Protein AF-B4FAR3-F1 (afdb_monomer)

Organism: Zea mays (NCBI:txid4577)

pLDDT: mean 87.61, std 17.95, range [29.89, 98.75]

Foldseek 3Di:
DDDDDDDPDDDDDDPPPPPPPPDDDDQFPPPPDDDDDDPAAEVRQQQDQARNPALQQDPVSCVVRVVVVVHDPHRDHLVRVLVVLVVVLVVCLVPQDPDPPRDSLLSSLLSLVVNCSGHVPSSLVNCLVPVVPCLCSLAPPNLVVCLQCVLVSDDDDQADEAELVCPPPLLVVVVVLPQLAAAEEEEEQQQAQDPPGRSGPSSLSNRRSVVSCCCNPVNGDSSRYHRYYYGQDTPPPVLLPDPSRPGDSDHGDDDVSNVSSVVVNQVSCCVSHVNYEYEYERYDPVCQVVVCVVPVVPHNYHYCVPPVD

InterPro domains:
  IPR001891 Malic oxidoreductase [PIRSF000106] (25-308)
  IPR001891 Malic oxidoreductase [PR00072] (122-146)
  IPR001891 Malic oxidoreductase [PR00072] (182-211)
  IPR001891 Malic oxidoreductase [PR00072] (218-240)
  IPR001891 Malic oxidoreductase [PR00072] (277-295)
  IPR001891 Malic oxidoreductase [PR00072] (302-309)
  IPR012301 Malic enzyme, N-terminal domain [PF00390] (116-296)
  IPR012301 Malic enzyme, N-terminal domain [SM01274] (116-296)
  IPR037062 Malic enzyme, N-terminal domain superfamily [G3DSA:3.40.50.10380] (40-303)
  IPR046346 Aminoacid dehydrogenase-like, N-terminal domain superfamily [SSF53223] (19-305)

Sequence (309 aa):
MSSISRNLRRSLAPDRLRRLSQHPREYVTSECHRPVVLHKRGPDILHDPWFNRGTAFSMTERDRLGLRGLLPPNVVSSQQQIDRFMLDLKRLQRYARDGPSDTYPLAKWRILNRLHDRNETMYYKVLIDNIEEYAPIVYTPTVGLVCQNYSGLFRRPRGMYFSAEDRGEMMSMVYNWPADQVDMIVVTDGSRILGLGDLGVHGIGIAIGKLDLYVAAAGINPQRVLPVMIDVGTNNEKLLKDPLYLGLQEHRLEGDEYVSVIDEFMEAVFTRWPNVIVQFEDFQSKWAFRLLQRYRKTYRMFNDDVQAF

Mean predicted aligned error: 7.92 Å

Solvent-accessible surface area (backbone atoms only — not comparable to full-atom values): 17657 Å² total; per-residue (Å²): 134,87,81,80,92,85,79,95,79,85,80,94,78,72,86,88,77,76,78,69,74,94,59,87,83,78,62,44,61,80,77,82,79,68,88,78,89,72,89,65,44,37,69,59,32,60,69,31,19,86,70,21,56,71,54,44,48,46,72,67,53,22,64,78,34,54,34,71,87,77,53,74,90,67,70,41,53,68,66,57,53,49,54,51,48,52,52,49,48,61,53,40,68,78,66,44,49,88,54,95,84,42,48,60,54,58,43,50,32,51,56,51,50,55,38,39,64,43,20,36,66,59,35,45,51,56,39,47,80,38,37,86,76,38,47,42,32,53,23,69,69,35,27,57,59,47,21,79,45,26,58,83,66,66,84,74,90,80,58,51,78,47,46,64,86,43,72,93,43,43,65,62,55,60,67,72,53,88,54,91,54,50,47,42,32,30,33,27,40,10,49,20,39,81,94,75,35,49,51,19,59,28,30,40,44,53,22,46,24,53,50,52,46,39,29,48,75,68,37,34,39,73,73,24,51,44,22,29,30,40,34,45,23,32,77,33,68,68,54,55,69,35,90,68,49,82,50,62,76,39,63,51,58,57,78,66,67,38,48,51,53,54,50,48,47,52,52,24,50,42,67,73,33,73,78,32,36,40,34,42,43,41,46,40,66,75,53,47,56,54,52,47,70,68,37,53,87,82,43,61,48,52,40,54,88,74,67,76,113

Secondary structure (DSSP, 8-state):
-------S------TTS--S-SS----BTT-TTSPPPP---THHHHS-TTT--GGGS-HHHHHHHT-TTTS-SS---HHHHHHHHHHHHHHHHTT--SSTT--HHHHHHHHHHHHHHH-HHHHHHHHHHTHHHHHHHHSTTHHHHHHHTHHHH--S--SEEEEGGGTTTHHHHGGGSS-S---EEEEE-STTBTTTB--GGGGHHHHHHHHHHHHHHH-B-GGGEEEEEEE-----HHHHT-TT--S-SSPPP-HHHHHHHHHHHHHHHHHH-TT-EEEE-S--HHHHHHHHHHHTTTSSEEEHHHH--

Structure (mmCIF, N/CA/C/O backbone):
data_AF-B4FAR3-F1
#
_entry.id   AF-B4FAR3-F1
#
loop_
_atom_site.group_PDB
_atom_site.id
_atom_site.type_symbol
_atom_site.label_atom_id
_atom_site.label_alt_id
_atom_site.label_comp_id
_atom_site.label_asym_id
_atom_site.label_entity_id
_atom_site.label_seq_id
_atom_site.pdbx_PDB_ins_code
_atom_site.Cartn_x
_atom_site.Cartn_y
_atom_site.Cartn_z
_atom_site.occupancy
_atom_site.B_iso_or_equiv
_atom_site.auth_seq_id
_atom_site.auth_comp_id
_atom_site.auth_asym_id
_atom_site.auth_atom_id
_atom_site.pdbx_PDB_model_num
ATOM 1 N N . MET A 1 1 ? -37.001 -47.117 43.707 1.00 39.69 1 MET A N 1
ATOM 2 C CA . MET A 1 1 ? -36.296 -47.334 42.425 1.00 39.69 1 MET A CA 1
ATOM 3 C C . MET A 1 1 ? -36.253 -45.988 41.699 1.00 39.69 1 MET A C 1
ATOM 5 O O . MET A 1 1 ? -37.263 -45.579 41.155 1.00 39.69 1 MET A O 1
ATOM 9 N N . SER A 1 2 ? -35.306 -45.106 42.049 1.00 32.03 2 SER A N 1
ATOM 10 C CA . SER A 1 2 ? -34.081 -44.800 41.263 1.00 32.03 2 SER A CA 1
ATOM 11 C C . SER A 1 2 ? -34.399 -44.365 39.821 1.00 32.03 2 SER A C 1
ATOM 13 O O . SER A 1 2 ? -34.763 -45.189 38.996 1.00 32.03 2 SER A O 1
ATOM 15 N N . SER A 1 3 ? -34.476 -43.061 39.547 1.00 29.89 3 SER A N 1
ATOM 16 C CA . SER A 1 3 ? -33.382 -42.156 39.124 1.00 29.89 3 SER A CA 1
ATOM 17 C C . SER A 1 3 ? -33.458 -41.860 37.616 1.00 29.89 3 SER A C 1
ATOM 19 O O . SER A 1 3 ? -33.191 -42.728 36.798 1.00 29.89 3 SER A O 1
ATOM 21 N N . ILE A 1 4 ? -33.931 -40.666 37.254 1.00 31.22 4 ILE A N 1
ATOM 22 C CA . ILE A 1 4 ? -33.110 -39.536 36.773 1.00 31.22 4 ILE A CA 1
ATOM 23 C C . ILE A 1 4 ? -32.806 -39.585 35.267 1.00 31.22 4 ILE A C 1
ATOM 25 O O . ILE A 1 4 ? -32.000 -40.373 34.784 1.00 31.22 4 ILE A O 1
ATOM 29 N N . SER A 1 5 ? -33.420 -38.618 34.578 1.00 37.06 5 SER A N 1
ATOM 30 C CA . SER A 1 5 ? -32.934 -37.873 33.415 1.00 37.06 5 SER A CA 1
ATOM 31 C C . SER A 1 5 ? -31.482 -38.115 33.009 1.00 37.06 5 SER A C 1
ATOM 33 O O . SER A 1 5 ? -30.557 -37.705 33.716 1.00 37.06 5 SER A O 1
ATOM 35 N N . ARG A 1 6 ? -31.293 -38.624 31.790 1.00 31.98 6 ARG A N 1
ATOM 36 C CA . ARG A 1 6 ? -30.208 -38.248 30.868 1.00 31.98 6 ARG A CA 1
ATOM 37 C C . ARG A 1 6 ? -30.355 -39.048 29.574 1.00 31.98 6 ARG A C 1
ATOM 39 O O . ARG A 1 6 ? -30.527 -40.256 29.647 1.00 31.98 6 ARG A O 1
ATOM 46 N N . ASN A 1 7 ? -30.267 -38.351 28.435 1.00 32.75 7 ASN A N 1
ATOM 47 C CA . ASN A 1 7 ? -29.800 -38.822 27.109 1.00 32.75 7 ASN A CA 1
ATOM 48 C C . ASN A 1 7 ? -30.575 -38.276 25.891 1.00 32.75 7 ASN A C 1
ATOM 50 O O . ASN A 1 7 ? -30.565 -38.883 24.828 1.00 32.75 7 ASN A O 1
ATOM 54 N N . LEU A 1 8 ? -31.116 -37.056 25.972 1.00 36.31 8 LEU A N 1
ATOM 55 C CA . LEU A 1 8 ? -31.138 -36.159 24.808 1.00 36.31 8 LEU A CA 1
ATOM 56 C C . LEU A 1 8 ? -29.806 -35.398 24.767 1.00 36.31 8 LEU A C 1
ATOM 58 O O . LEU A 1 8 ? -29.688 -34.346 25.388 1.00 36.31 8 LEU A O 1
ATOM 62 N N . ARG A 1 9 ? -28.787 -35.989 24.125 1.00 34.84 9 ARG A N 1
ATOM 63 C CA . ARG A 1 9 ? -27.554 -35.361 23.583 1.00 34.84 9 ARG A CA 1
ATOM 64 C C . ARG A 1 9 ? -26.519 -36.453 23.293 1.00 34.84 9 ARG A C 1
ATOM 66 O O . ARG A 1 9 ? -25.975 -37.016 24.238 1.00 34.84 9 ARG A O 1
ATOM 73 N N . ARG A 1 10 ? -26.255 -36.701 22.003 1.00 31.70 10 ARG A N 1
ATOM 74 C CA . ARG A 1 10 ? -25.109 -37.389 21.347 1.00 31.70 10 ARG A CA 1
ATOM 75 C C . ARG A 1 10 ? -25.679 -38.019 20.066 1.00 31.70 10 ARG A C 1
ATOM 77 O O . ARG A 1 10 ? -26.658 -38.734 20.160 1.00 31.70 10 ARG A O 1
ATOM 84 N N . SER A 1 11 ? -25.201 -37.800 18.852 1.00 35.03 11 SER A N 1
ATOM 85 C CA . SER A 1 11 ? -24.004 -37.135 18.356 1.00 35.03 11 SER A CA 1
ATOM 86 C C . SER A 1 11 ? -24.292 -36.664 16.928 1.00 35.03 11 SER A C 1
ATOM 88 O O . SER A 1 11 ? -24.440 -37.480 16.024 1.00 35.03 11 SER A O 1
ATOM 90 N N . LEU A 1 12 ? -24.350 -35.353 16.717 1.00 37.19 12 LEU A N 1
ATOM 91 C CA . LEU A 1 12 ? -24.028 -34.764 15.423 1.00 37.19 12 LEU A CA 1
ATOM 92 C C . LEU A 1 12 ? -22.592 -34.269 15.543 1.00 37.19 12 LEU A C 1
ATOM 94 O O . LEU A 1 12 ? -22.322 -33.241 16.154 1.00 37.19 12 LEU A O 1
ATOM 98 N N . ALA A 1 13 ? -21.668 -35.071 15.042 1.00 36.25 13 ALA A N 1
ATOM 99 C CA . ALA A 1 13 ? -20.270 -34.727 14.858 1.00 36.25 13 ALA A CA 1
ATOM 100 C C . ALA A 1 13 ? -19.735 -35.642 13.746 1.00 36.25 13 ALA A C 1
ATOM 102 O O . ALA A 1 13 ? -20.200 -36.777 13.651 1.00 36.25 13 ALA A O 1
ATOM 103 N N . PRO A 1 14 ? -18.692 -35.269 12.994 1.00 37.19 14 PRO A N 1
ATOM 104 C CA . PRO A 1 14 ? -18.258 -33.938 12.584 1.00 37.19 14 PRO A CA 1
ATOM 105 C C . PRO A 1 14 ? -17.695 -34.001 11.140 1.00 37.19 14 PRO A C 1
ATOM 107 O O . PRO A 1 14 ? -16.541 -33.664 10.909 1.00 37.19 14 PRO A O 1
ATOM 110 N N . ASP A 1 15 ? -18.457 -34.474 10.152 1.00 31.45 15 ASP A N 1
ATOM 111 C CA . ASP A 1 15 ? -17.870 -34.804 8.834 1.00 31.45 15 ASP A CA 1
ATOM 112 C C . ASP A 1 15 ? -17.741 -33.636 7.840 1.00 31.45 15 ASP A C 1
ATOM 114 O O . ASP A 1 15 ? -17.188 -33.803 6.753 1.00 31.45 15 ASP A O 1
ATOM 118 N N . ARG A 1 16 ? -18.173 -32.417 8.196 1.00 33.00 16 ARG A N 1
ATOM 119 C CA . ARG A 1 16 ? -18.040 -31.237 7.311 1.00 33.00 16 ARG A CA 1
ATOM 120 C C . ARG A 1 16 ? -16.789 -30.381 7.532 1.00 33.00 16 ARG A C 1
ATOM 122 O O . ARG A 1 16 ? -16.532 -29.505 6.718 1.00 33.00 16 ARG A O 1
ATOM 129 N N . LEU A 1 17 ? -15.980 -30.651 8.559 1.00 36.25 17 LEU A N 1
ATOM 130 C CA . LEU A 1 17 ? -14.769 -29.865 8.868 1.00 36.25 17 LEU A CA 1
ATOM 131 C C . LEU A 1 17 ? -13.448 -30.540 8.446 1.00 36.25 17 LEU A C 1
ATOM 133 O O . LEU A 1 17 ? -12.373 -30.014 8.714 1.00 36.25 17 LEU A O 1
ATOM 137 N N . ARG A 1 18 ? -13.496 -31.693 7.763 1.00 34.16 18 ARG A N 1
ATOM 138 C CA . ARG A 1 18 ? -12.310 -32.504 7.411 1.00 34.16 18 ARG A CA 1
ATOM 139 C C . ARG A 1 18 ? -11.963 -32.543 5.917 1.00 34.16 18 ARG A C 1
ATOM 141 O O . ARG A 1 18 ? -11.445 -33.537 5.420 1.00 34.16 18 ARG A O 1
ATOM 148 N N . ARG A 1 19 ? -12.183 -31.442 5.196 1.00 35.66 19 ARG A N 1
ATOM 149 C CA . ARG A 1 19 ? -11.546 -31.212 3.885 1.00 35.66 19 ARG A CA 1
ATOM 150 C C . ARG A 1 19 ? -10.764 -29.901 3.877 1.00 35.66 19 ARG A C 1
ATOM 152 O O . ARG A 1 19 ? -10.946 -29.063 3.007 1.00 35.66 19 ARG A O 1
ATOM 159 N N . LEU A 1 20 ? -9.890 -29.726 4.865 1.00 44.72 20 LEU A N 1
ATOM 160 C CA . LEU A 1 20 ? -8.734 -28.851 4.694 1.00 44.72 20 LEU A CA 1
ATOM 161 C C . LEU A 1 20 ? -7.739 -29.618 3.816 1.00 44.72 20 LEU A C 1
ATOM 163 O O . LEU A 1 20 ? -7.436 -30.779 4.090 1.00 44.72 20 LEU A O 1
ATOM 167 N N . SER A 1 21 ? -7.321 -29.001 2.715 1.00 42.56 21 SER A N 1
ATOM 168 C CA . SER A 1 21 ? -6.351 -29.535 1.758 1.00 42.56 21 SER A CA 1
ATOM 169 C C . SER A 1 21 ? -5.150 -30.160 2.475 1.00 42.56 21 SER A C 1
ATOM 171 O O . SER A 1 21 ? -4.485 -29.492 3.260 1.00 42.56 21 SER A O 1
ATOM 173 N N . GLN A 1 22 ? -4.849 -31.428 2.186 1.00 42.81 22 GLN A N 1
ATOM 174 C CA . GLN A 1 22 ? -3.744 -32.198 2.781 1.00 42.81 22 GLN A CA 1
ATOM 175 C C . GLN A 1 22 ? -2.342 -31.769 2.295 1.00 42.81 22 GLN A C 1
ATOM 177 O O . GLN A 1 22 ? -1.380 -32.519 2.439 1.00 42.81 22 GLN A O 1
ATOM 182 N N . HIS A 1 23 ? -2.205 -30.567 1.734 1.00 48.81 23 HIS A N 1
ATOM 183 C CA . HIS A 1 23 ? -0.921 -30.005 1.332 1.00 48.81 23 HIS A CA 1
ATOM 184 C C . HIS A 1 23 ? -0.599 -28.795 2.216 1.00 48.81 23 HIS A C 1
ATOM 186 O O . HIS A 1 23 ? -1.444 -27.899 2.323 1.00 48.81 23 HIS A O 1
ATOM 192 N N . PRO A 1 24 ? 0.577 -28.756 2.874 1.00 55.53 24 PRO A N 1
ATOM 193 C CA . PRO A 1 24 ? 1.022 -27.559 3.572 1.00 55.53 24 PRO A CA 1
ATOM 194 C C . PRO A 1 24 ? 1.100 -26.410 2.562 1.00 55.53 24 PRO A C 1
ATOM 196 O O . PRO A 1 24 ? 1.670 -26.555 1.484 1.00 55.53 24 PRO A O 1
ATOM 199 N N . ARG A 1 25 ? 0.459 -25.285 2.886 1.00 55.88 25 ARG A N 1
ATOM 200 C CA . ARG A 1 25 ? 0.438 -24.106 2.019 1.00 55.88 25 ARG A CA 1
ATOM 201 C C . ARG A 1 25 ? 1.823 -23.462 2.066 1.00 55.88 25 ARG A C 1
ATOM 203 O O . ARG A 1 25 ? 2.240 -23.008 3.129 1.00 55.88 25 ARG A O 1
ATOM 210 N N . GLU A 1 26 ? 2.529 -23.436 0.941 1.00 61.38 26 GLU A N 1
ATOM 211 C CA . GLU A 1 26 ? 3.790 -22.702 0.840 1.00 61.38 26 GLU A CA 1
ATOM 212 C C . GLU A 1 26 ? 3.489 -21.197 0.753 1.00 61.38 26 GLU A C 1
ATOM 214 O O . GLU A 1 26 ? 2.745 -20.738 -0.122 1.00 61.38 26 GLU A O 1
ATOM 219 N N . TYR A 1 27 ? 4.019 -20.447 1.724 1.00 62.09 27 TYR A N 1
ATOM 220 C CA . TYR A 1 27 ? 3.957 -18.979 1.790 1.00 62.09 27 TYR A CA 1
ATOM 221 C C . TYR A 1 27 ? 5.077 -18.323 0.974 1.00 62.09 27 TYR A C 1
ATOM 223 O O . TYR A 1 27 ? 4.967 -17.170 0.557 1.00 62.09 27 TYR A O 1
ATOM 231 N N . VAL A 1 28 ? 6.161 -19.072 0.764 1.00 58.59 28 VAL A N 1
ATOM 232 C CA . VAL A 1 28 ? 7.365 -18.629 0.068 1.00 58.59 28 VAL A CA 1
ATOM 233 C C . VAL A 1 28 ? 7.223 -18.927 -1.421 1.00 58.59 28 VAL A C 1
ATOM 235 O O . VAL A 1 28 ? 6.587 -19.900 -1.821 1.00 58.59 28 VAL A O 1
ATOM 238 N N . THR A 1 29 ? 7.846 -18.106 -2.260 1.00 57.88 29 THR A N 1
ATOM 239 C CA . THR A 1 29 ? 7.927 -18.283 -3.723 1.00 57.88 29 THR A CA 1
ATOM 240 C C . THR A 1 29 ? 8.744 -19.508 -4.184 1.00 57.88 29 THR A C 1
ATOM 242 O O . THR A 1 29 ? 9.204 -19.551 -5.324 1.00 57.88 29 THR A O 1
ATOM 245 N N . SER A 1 30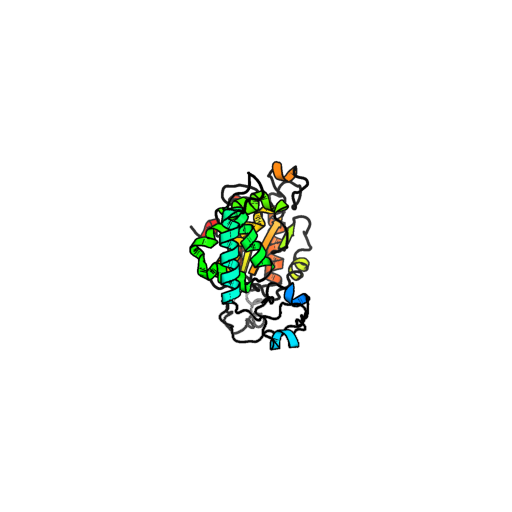 ? 8.905 -20.540 -3.346 1.00 51.47 30 SER A N 1
ATOM 246 C CA . SER A 1 30 ? 9.582 -21.803 -3.681 1.00 51.47 30 SER A CA 1
ATOM 247 C C . SER A 1 30 ? 8.912 -22.571 -4.828 1.00 51.47 30 SER A C 1
ATOM 249 O O . SER A 1 30 ? 9.576 -23.355 -5.514 1.00 51.47 30 SER A O 1
ATOM 251 N N . GLU A 1 31 ? 7.640 -22.289 -5.131 1.00 49.22 31 GLU A N 1
ATOM 252 C CA . GLU A 1 31 ? 6.937 -22.800 -6.314 1.00 49.22 31 GLU A CA 1
ATOM 253 C C . GLU A 1 31 ? 7.387 -22.116 -7.625 1.00 49.22 31 GLU A C 1
ATOM 255 O O . GLU A 1 31 ? 6.600 -21.553 -8.381 1.00 49.22 31 GLU A O 1
ATOM 260 N N . CYS A 1 32 ? 8.669 -22.225 -7.970 1.00 47.75 32 CYS A N 1
ATOM 261 C CA . CYS A 1 32 ? 9.213 -21.775 -9.258 1.00 47.75 32 CYS A CA 1
ATOM 262 C C . CYS A 1 32 ? 8.886 -22.723 -10.440 1.00 47.75 32 CYS A C 1
ATOM 264 O O . CYS A 1 32 ? 9.569 -22.704 -11.462 1.00 47.75 32 CYS A O 1
ATOM 266 N N . HIS A 1 33 ? 7.878 -23.596 -10.325 1.00 50.53 33 HIS A N 1
ATOM 267 C CA . HIS A 1 33 ? 7.781 -24.786 -11.186 1.00 50.53 33 HIS A CA 1
ATOM 268 C C . HIS A 1 33 ? 6.594 -24.831 -12.154 1.00 50.53 33 HIS A C 1
ATOM 270 O O . HIS A 1 33 ? 6.553 -25.730 -12.996 1.00 50.53 33 HIS A O 1
ATOM 276 N N . ARG A 1 34 ? 5.642 -23.888 -12.105 1.00 59.47 34 ARG A N 1
ATOM 277 C CA . ARG A 1 34 ? 4.530 -23.874 -13.070 1.00 59.47 34 ARG A CA 1
ATOM 278 C C . ARG A 1 34 ? 4.506 -22.594 -13.902 1.00 59.47 34 ARG A C 1
ATOM 280 O O . ARG A 1 34 ? 4.357 -21.510 -13.345 1.00 59.47 34 ARG A O 1
ATOM 287 N N . PRO A 1 35 ? 4.622 -22.706 -15.239 1.00 69.88 35 PRO A N 1
ATOM 288 C CA . PRO A 1 35 ? 4.348 -21.594 -16.135 1.00 69.88 35 PRO A CA 1
ATOM 289 C C . PRO A 1 35 ? 2.948 -21.034 -15.865 1.00 69.88 35 PRO A C 1
ATOM 291 O O . PRO A 1 35 ? 1.970 -21.783 -15.852 1.00 69.88 35 PRO A O 1
ATOM 294 N N . VAL A 1 36 ? 2.852 -19.722 -15.660 1.00 76.44 36 VAL A N 1
ATOM 295 C CA . VAL A 1 36 ? 1.565 -19.032 -15.522 1.00 76.44 36 VAL A CA 1
ATOM 296 C C . VAL A 1 36 ? 0.999 -18.785 -16.918 1.00 76.44 36 VAL A C 1
ATOM 298 O O . VAL A 1 36 ? 1.679 -18.230 -17.783 1.00 76.44 36 VAL A O 1
ATOM 301 N N . VAL A 1 37 ? -0.244 -19.208 -17.151 1.00 80.56 37 VAL A N 1
ATOM 302 C CA . VAL A 1 37 ? -0.946 -18.917 -18.406 1.00 80.56 37 VAL A CA 1
ATOM 303 C C . VAL A 1 37 ? -1.319 -17.438 -18.417 1.00 80.56 37 VAL A C 1
ATOM 305 O O . VAL A 1 37 ? -2.034 -16.962 -17.540 1.00 80.56 37 VAL A O 1
ATOM 308 N N . LEU A 1 38 ? -0.830 -16.708 -19.419 1.00 83.75 38 LEU A N 1
ATOM 309 C CA . LEU A 1 38 ? -1.113 -15.286 -19.585 1.00 83.75 38 LEU A CA 1
ATOM 310 C C . LEU A 1 38 ? -2.157 -15.076 -20.675 1.00 83.75 38 LEU A C 1
ATOM 312 O O . LEU A 1 38 ? -1.967 -15.472 -21.825 1.00 83.75 38 LEU A O 1
ATOM 316 N N . HIS A 1 39 ? -3.240 -14.397 -20.308 1.00 87.06 39 HIS A N 1
ATOM 317 C CA . HIS A 1 39 ? -4.260 -13.948 -21.255 1.00 87.06 39 HIS A CA 1
ATOM 318 C C . HIS A 1 39 ? -3.986 -12.529 -21.786 1.00 87.06 39 HIS A C 1
ATOM 320 O O . HIS A 1 39 ? -4.491 -12.170 -22.847 1.00 87.06 39 HIS A O 1
ATOM 326 N N . LYS A 1 40 ? -3.145 -11.745 -21.094 1.00 91.06 40 LYS A N 1
ATOM 327 C CA . LYS A 1 40 ? -2.752 -10.379 -21.485 1.00 91.06 40 LYS A CA 1
ATOM 328 C C . LYS A 1 40 ? -1.735 -10.393 -22.631 1.00 91.06 40 LYS A C 1
ATOM 330 O O . LYS A 1 40 ? -0.837 -11.237 -22.655 1.00 91.06 40 LYS A O 1
ATOM 335 N N . ARG A 1 41 ? -1.856 -9.447 -23.569 1.00 93.38 41 ARG A N 1
ATOM 336 C CA . ARG A 1 41 ? -0.978 -9.287 -24.746 1.00 93.38 41 ARG A CA 1
ATOM 337 C C . ARG A 1 41 ? -0.779 -7.806 -25.080 1.00 93.38 41 ARG A C 1
ATOM 339 O O . ARG A 1 41 ? -1.509 -6.956 -24.585 1.00 93.38 41 ARG A O 1
ATOM 346 N N . GLY A 1 42 ? 0.194 -7.498 -25.934 1.00 95.25 42 GLY A N 1
ATOM 347 C CA . GLY A 1 42 ? 0.428 -6.148 -26.443 1.00 95.25 42 GLY A CA 1
ATOM 348 C C . GLY A 1 42 ? 0.735 -5.145 -25.322 1.00 95.25 42 GLY A C 1
ATOM 349 O O . GLY A 1 42 ? 1.498 -5.464 -24.413 1.00 95.25 42 GLY A O 1
ATOM 350 N N . PRO A 1 43 ? 0.161 -3.934 -25.351 1.00 95.12 43 PRO A N 1
ATOM 351 C CA . PRO A 1 43 ? 0.360 -2.950 -24.288 1.00 95.12 43 PRO A CA 1
ATOM 352 C C . PRO A 1 43 ? -0.088 -3.418 -22.892 1.00 95.12 43 PRO A C 1
ATOM 354 O O . PRO A 1 43 ? 0.538 -3.036 -21.905 1.00 95.12 43 PRO A O 1
ATOM 357 N N . ASP A 1 44 ? -1.098 -4.288 -22.781 1.00 94.88 44 ASP A N 1
ATOM 358 C CA . ASP A 1 44 ? -1.673 -4.681 -21.483 1.00 94.88 44 ASP A CA 1
ATOM 359 C C . ASP A 1 44 ? -0.657 -5.374 -20.569 1.00 94.88 44 ASP A C 1
ATOM 361 O O . ASP A 1 44 ? -0.645 -5.144 -19.360 1.00 94.88 44 ASP A O 1
ATOM 365 N N . ILE A 1 45 ? 0.234 -6.197 -21.135 1.00 94.44 45 ILE A N 1
ATOM 366 C CA . ILE A 1 45 ? 1.297 -6.848 -20.355 1.00 94.44 45 ILE A CA 1
ATOM 367 C C . ILE A 1 45 ? 2.432 -5.876 -19.999 1.00 94.44 45 ILE A C 1
ATOM 369 O O . ILE A 1 45 ? 3.111 -6.073 -18.997 1.00 94.44 45 ILE A O 1
ATOM 373 N N . LEU A 1 46 ? 2.635 -4.809 -20.782 1.00 94.38 46 LEU A N 1
ATOM 374 C CA . LEU A 1 46 ? 3.627 -3.770 -20.477 1.00 94.38 46 LEU A CA 1
ATOM 375 C C . LEU A 1 46 ? 3.160 -2.837 -19.349 1.00 94.38 46 LEU A C 1
ATOM 377 O O . LEU A 1 46 ? 3.997 -2.244 -18.668 1.00 94.38 46 LEU A O 1
ATOM 381 N N . HIS A 1 47 ? 1.847 -2.714 -19.144 1.00 93.06 47 HIS A N 1
ATOM 382 C CA . HIS A 1 47 ? 1.239 -1.929 -18.064 1.00 93.06 47 HIS A CA 1
ATOM 383 C C . HIS A 1 47 ? 0.990 -2.725 -16.774 1.00 93.06 47 HIS A C 1
ATOM 385 O O . HIS A 1 47 ? 0.665 -2.136 -15.734 1.00 93.06 47 HIS A O 1
ATOM 391 N N . ASP A 1 48 ? 1.162 -4.046 -16.828 1.00 92.50 48 ASP A N 1
ATOM 392 C CA . ASP A 1 48 ? 1.066 -4.933 -15.677 1.00 92.50 48 ASP A CA 1
ATOM 393 C C . ASP A 1 48 ? 2.445 -5.120 -15.012 1.00 92.50 48 ASP A C 1
ATOM 395 O O . ASP A 1 48 ? 3.297 -5.819 -15.570 1.00 92.50 48 ASP A O 1
ATOM 399 N N . PRO A 1 49 ? 2.691 -4.533 -13.826 1.00 92.88 49 PRO A N 1
ATOM 400 C CA . PRO A 1 49 ? 3.994 -4.604 -13.170 1.00 92.88 49 PRO A CA 1
ATOM 401 C C . PRO A 1 49 ? 4.401 -6.026 -12.761 1.00 92.88 49 PRO A C 1
ATOM 403 O O . PRO A 1 49 ? 5.598 -6.264 -12.590 1.00 92.88 49 PRO A O 1
ATOM 406 N N . TRP A 1 50 ? 3.458 -6.971 -12.654 1.00 89.25 50 TRP A N 1
ATOM 407 C CA . TRP A 1 50 ? 3.751 -8.371 -12.328 1.00 89.25 50 TRP A CA 1
ATOM 408 C C . TRP A 1 50 ? 4.385 -9.128 -13.487 1.00 89.25 50 TRP A C 1
ATOM 410 O O . TRP A 1 50 ? 5.204 -10.021 -13.275 1.00 89.25 50 TRP A O 1
ATOM 420 N N . PHE A 1 51 ? 4.004 -8.786 -14.717 1.00 91.62 51 PHE A N 1
ATOM 421 C CA . PHE A 1 51 ? 4.442 -9.509 -15.910 1.00 91.62 51 PHE A CA 1
ATOM 422 C C . PHE A 1 51 ? 5.390 -8.702 -16.788 1.00 91.62 51 PHE A C 1
ATOM 424 O O . PHE A 1 51 ? 6.097 -9.285 -17.613 1.00 91.62 51 PHE A O 1
ATOM 431 N N . ASN A 1 52 ? 5.438 -7.382 -16.624 1.00 94.69 52 ASN A N 1
ATOM 432 C CA . ASN A 1 52 ? 6.277 -6.518 -17.431 1.00 94.69 52 ASN A CA 1
ATOM 433 C C . ASN A 1 52 ? 7.768 -6.766 -17.171 1.00 94.69 52 ASN A C 1
ATOM 435 O O . ASN A 1 52 ? 8.309 -6.412 -16.127 1.00 94.69 52 ASN A O 1
ATOM 439 N N . ARG A 1 53 ? 8.467 -7.284 -18.184 1.00 93.94 53 ARG A N 1
ATOM 440 C CA . ARG A 1 53 ? 9.932 -7.440 -18.190 1.00 93.94 53 ARG A CA 1
ATOM 441 C C . ARG A 1 53 ? 10.639 -6.366 -19.022 1.00 93.94 53 ARG A C 1
ATOM 443 O O . ARG A 1 53 ? 11.859 -6.399 -19.193 1.00 93.94 53 ARG A O 1
ATOM 450 N N . GLY A 1 54 ? 9.901 -5.403 -19.573 1.00 94.38 54 GLY A N 1
ATOM 451 C CA . GLY A 1 54 ? 10.432 -4.349 -20.434 1.00 94.38 54 GLY A CA 1
ATOM 452 C C . GLY A 1 54 ? 11.302 -4.903 -21.567 1.00 94.38 54 GLY A C 1
ATOM 453 O O . GLY A 1 54 ? 10.936 -5.840 -22.267 1.00 94.38 54 GLY A O 1
ATOM 454 N N . THR A 1 55 ? 12.510 -4.366 -21.734 1.00 95.38 55 THR A N 1
ATOM 455 C CA . THR A 1 55 ? 13.442 -4.806 -22.790 1.00 95.38 55 THR A CA 1
ATOM 456 C C . THR A 1 55 ? 14.012 -6.223 -22.610 1.00 95.38 55 THR A C 1
ATOM 458 O O . THR A 1 55 ? 14.720 -6.680 -23.508 1.00 95.38 55 THR A O 1
ATOM 461 N N . ALA A 1 56 ? 13.712 -6.912 -21.503 1.00 96.19 56 ALA A N 1
ATOM 462 C CA . ALA A 1 56 ? 14.181 -8.268 -21.216 1.00 96.19 56 ALA A CA 1
ATOM 463 C C . AL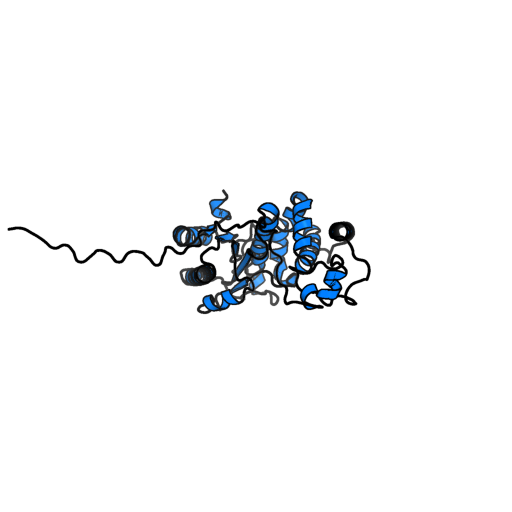A A 1 56 ? 13.268 -9.367 -21.765 1.00 96.19 56 ALA A C 1
ATOM 465 O O . ALA A 1 56 ? 13.639 -10.537 -21.714 1.00 96.19 56 ALA A O 1
ATOM 466 N N . PHE A 1 57 ? 12.115 -9.017 -22.350 1.00 95.62 57 PHE A N 1
ATOM 467 C CA . PHE A 1 57 ? 11.365 -9.975 -23.159 1.00 95.62 57 PHE A CA 1
ATOM 468 C C . PHE A 1 57 ? 12.225 -10.462 -24.329 1.00 95.62 57 PHE A C 1
ATOM 470 O O . PHE A 1 57 ? 12.696 -9.656 -25.144 1.00 95.62 57 PHE A O 1
ATOM 477 N N . SER A 1 58 ? 12.396 -11.780 -24.417 1.00 95.69 58 SER A N 1
ATOM 478 C CA . SER A 1 58 ? 13.051 -12.459 -25.537 1.00 95.69 58 SER A CA 1
ATOM 479 C C . SER A 1 58 ? 12.290 -12.229 -26.844 1.00 95.69 58 SER A C 1
ATOM 481 O O . SER A 1 58 ? 11.102 -11.911 -26.835 1.00 95.69 58 SER A O 1
ATOM 483 N N . MET A 1 59 ? 12.939 -12.426 -27.995 1.00 96.12 59 MET A N 1
ATOM 484 C CA . MET A 1 59 ? 12.254 -12.277 -29.288 1.00 96.12 59 MET A CA 1
ATOM 485 C C . MET A 1 59 ? 11.045 -13.212 -29.418 1.00 96.12 59 MET A C 1
ATOM 487 O O . MET A 1 59 ? 9.987 -12.777 -29.859 1.00 96.12 59 MET A O 1
ATOM 491 N N . THR A 1 60 ? 11.159 -14.449 -28.929 1.00 95.19 60 THR A N 1
ATOM 492 C CA . THR A 1 60 ? 10.053 -15.414 -28.901 1.00 95.19 60 THR A CA 1
ATOM 493 C C . THR A 1 60 ? 8.881 -14.931 -28.046 1.00 95.19 60 THR A C 1
ATOM 495 O O . THR A 1 60 ? 7.729 -15.056 -28.458 1.00 95.19 60 THR A O 1
ATOM 498 N N . GLU A 1 61 ? 9.146 -14.370 -26.861 1.00 94.19 61 GLU A N 1
ATOM 499 C CA . GLU A 1 61 ? 8.100 -13.771 -26.023 1.00 94.19 61 GLU A CA 1
ATOM 500 C C . GLU A 1 61 ? 7.472 -12.564 -26.716 1.00 94.19 61 GLU A C 1
ATOM 502 O O . GLU A 1 61 ? 6.251 -12.446 -26.730 1.00 94.19 61 GLU A O 1
ATOM 507 N N . ARG A 1 62 ? 8.277 -11.706 -27.354 1.00 96.44 62 ARG A N 1
ATOM 508 C CA . ARG A 1 62 ? 7.767 -10.537 -28.077 1.00 96.44 62 ARG A CA 1
ATOM 509 C C . ARG A 1 62 ? 6.857 -10.925 -29.237 1.00 96.44 62 ARG A C 1
ATOM 511 O O . ARG A 1 62 ? 5.821 -10.289 -29.404 1.00 96.44 62 ARG A O 1
ATOM 518 N N . ASP A 1 63 ? 7.203 -11.954 -30.004 1.00 95.62 63 ASP A N 1
ATOM 519 C CA . ASP A 1 63 ? 6.356 -12.436 -31.098 1.00 95.62 63 ASP A CA 1
ATOM 520 C C . ASP A 1 63 ? 5.059 -13.067 -30.549 1.00 95.62 63 ASP A C 1
ATOM 522 O O . ASP A 1 63 ? 3.966 -12.729 -30.999 1.00 95.62 63 ASP A O 1
ATOM 526 N N . ARG A 1 64 ? 5.147 -13.923 -29.518 1.00 93.81 64 ARG A N 1
ATOM 527 C CA . ARG A 1 64 ? 3.978 -14.617 -28.932 1.00 93.81 64 ARG A CA 1
ATOM 528 C C . ARG A 1 64 ? 3.019 -13.695 -28.177 1.00 93.81 64 ARG A C 1
ATOM 530 O O . ARG A 1 64 ? 1.817 -13.953 -28.154 1.00 93.81 64 ARG A O 1
ATOM 537 N N . LEU A 1 65 ? 3.547 -12.652 -27.543 1.00 94.56 65 LEU A N 1
ATOM 538 C CA . LEU A 1 65 ? 2.785 -11.697 -26.737 1.00 94.56 65 LEU A CA 1
ATOM 539 C C . LEU A 1 65 ? 2.408 -10.435 -27.522 1.00 94.56 65 LEU A C 1
ATOM 541 O O . LEU A 1 65 ? 1.755 -9.566 -26.959 1.00 94.56 65 LEU A O 1
ATOM 545 N N . GLY A 1 66 ? 2.790 -10.312 -28.800 1.00 95.56 66 GLY A N 1
ATOM 546 C CA . GLY A 1 66 ? 2.453 -9.151 -29.632 1.00 95.56 66 GLY A CA 1
ATOM 547 C C . GLY A 1 66 ? 3.175 -7.859 -29.227 1.00 95.56 66 GLY A C 1
ATOM 548 O O . GLY A 1 66 ? 2.588 -6.785 -29.270 1.00 95.56 66 GLY A O 1
ATOM 549 N N . LEU A 1 67 ? 4.438 -7.954 -28.802 1.00 96.69 67 LEU A N 1
ATOM 550 C CA . LEU A 1 67 ? 5.260 -6.826 -28.330 1.00 96.69 67 LEU A CA 1
ATOM 551 C C . LEU A 1 67 ? 6.240 -6.297 -29.380 1.00 96.69 67 LEU A C 1
ATOM 553 O O . LEU A 1 67 ? 6.942 -5.307 -29.148 1.00 96.69 67 LEU A O 1
ATOM 557 N N . ARG A 1 68 ? 6.350 -6.965 -30.530 1.00 95.12 68 ARG A N 1
ATOM 558 C CA . ARG A 1 68 ? 7.230 -6.517 -31.611 1.00 95.12 68 ARG A CA 1
ATOM 559 C C . ARG A 1 68 ? 6.744 -5.171 -32.153 1.00 95.12 68 ARG A C 1
ATOM 561 O O . ARG A 1 68 ? 5.571 -5.014 -32.458 1.00 95.12 68 ARG A O 1
ATOM 568 N N . GLY A 1 69 ? 7.652 -4.200 -32.243 1.00 95.81 69 GLY A N 1
ATOM 569 C CA . GLY A 1 69 ? 7.329 -2.809 -32.589 1.00 95.81 69 GLY A CA 1
ATOM 570 C C . GLY A 1 69 ? 6.970 -1.920 -31.390 1.00 95.81 69 GLY A C 1
ATOM 571 O O . GLY A 1 69 ? 7.054 -0.705 -31.514 1.00 95.81 69 GLY A O 1
ATOM 572 N N . LEU A 1 70 ? 6.660 -2.496 -30.221 1.00 96.44 70 LEU A N 1
ATOM 573 C CA . LEU A 1 70 ? 6.371 -1.740 -28.990 1.00 96.44 70 LEU A CA 1
ATOM 574 C C . LEU A 1 70 ? 7.610 -1.522 -28.107 1.00 96.44 70 LEU A C 1
ATOM 576 O O . LEU A 1 70 ? 7.595 -0.690 -27.204 1.00 96.44 70 LEU A O 1
ATOM 580 N N . LEU A 1 71 ? 8.684 -2.279 -28.349 1.00 96.44 71 LEU A N 1
ATOM 581 C CA . LEU A 1 71 ? 9.930 -2.228 -27.584 1.00 96.44 71 LEU A CA 1
ATOM 582 C C . LEU A 1 71 ? 11.135 -2.020 -28.515 1.00 96.44 71 LEU A C 1
ATOM 584 O O . LEU A 1 71 ? 11.141 -2.568 -29.623 1.00 96.44 71 LEU A O 1
ATOM 588 N N . PRO A 1 72 ? 12.193 -1.316 -28.061 1.00 96.25 72 PRO A N 1
ATOM 589 C CA . PRO A 1 72 ? 13.450 -1.203 -28.801 1.00 96.25 72 PRO A CA 1
ATOM 590 C C . PRO A 1 72 ? 14.012 -2.576 -29.207 1.00 96.25 72 PRO A C 1
ATOM 592 O O . PRO A 1 72 ? 13.869 -3.531 -28.440 1.00 96.25 72 PRO A O 1
ATOM 595 N N . PRO A 1 73 ? 14.683 -2.705 -30.367 1.00 94.81 73 PRO A N 1
ATOM 596 C CA . PRO A 1 73 ? 15.033 -4.005 -30.950 1.00 94.81 73 PRO A CA 1
ATOM 597 C C . PRO A 1 73 ? 16.047 -4.805 -30.125 1.00 94.81 73 PRO A C 1
ATOM 599 O O . PRO A 1 73 ? 16.033 -6.031 -30.170 1.00 94.81 73 PRO A O 1
ATOM 602 N N . ASN A 1 74 ? 16.906 -4.134 -29.353 1.00 96.00 74 ASN A N 1
ATOM 603 C CA . ASN A 1 74 ? 17.882 -4.820 -28.517 1.00 96.00 74 ASN A CA 1
ATOM 604 C C . ASN A 1 74 ? 17.189 -5.540 -27.344 1.00 96.00 74 ASN A C 1
ATOM 606 O O . ASN A 1 74 ? 16.420 -4.931 -26.589 1.00 96.00 74 ASN A O 1
ATOM 610 N N . VAL A 1 75 ? 17.465 -6.836 -27.191 1.00 96.56 75 VAL A N 1
ATOM 611 C CA . VAL A 1 75 ? 17.039 -7.625 -26.029 1.00 96.56 75 VAL A CA 1
ATOM 612 C C . VAL A 1 75 ? 18.119 -7.493 -24.965 1.00 96.56 75 VAL A C 1
ATOM 614 O O . VAL A 1 75 ? 19.271 -7.851 -25.186 1.00 96.56 75 VAL A O 1
ATOM 617 N N . VAL A 1 76 ? 17.742 -6.950 -23.813 1.00 95.00 76 VAL A N 1
ATOM 618 C CA . VAL A 1 76 ? 18.669 -6.622 -22.724 1.00 95.00 76 VAL A CA 1
ATOM 619 C C . VAL A 1 76 ? 18.398 -7.565 -21.562 1.00 95.00 76 VAL A C 1
ATOM 621 O O . VAL A 1 76 ? 17.246 -7.709 -21.170 1.00 95.00 76 VAL A O 1
ATOM 624 N N . SER A 1 77 ? 19.431 -8.185 -20.997 1.00 94.50 77 SER A N 1
ATOM 625 C CA . SER A 1 77 ? 19.267 -9.087 -19.849 1.00 94.50 77 SER A CA 1
ATOM 626 C C . SER A 1 77 ? 18.709 -8.362 -18.617 1.00 94.50 77 SER A C 1
ATOM 628 O O . SER A 1 77 ? 18.891 -7.151 -18.459 1.00 94.50 77 SER A O 1
ATOM 630 N N . SER A 1 78 ? 18.073 -9.103 -17.704 1.00 92.00 78 SER A N 1
ATOM 631 C CA . SER A 1 78 ? 17.569 -8.537 -16.444 1.00 92.00 78 SER A CA 1
ATOM 632 C C . SER A 1 78 ? 18.674 -7.847 -15.636 1.00 92.00 78 SER A C 1
ATOM 634 O O . SER A 1 78 ? 18.444 -6.766 -15.105 1.00 92.00 78 SER A O 1
ATOM 636 N N . GLN A 1 79 ? 19.891 -8.406 -15.613 1.00 93.56 79 GLN A N 1
ATOM 637 C CA . GLN A 1 79 ? 21.024 -7.783 -14.924 1.00 93.56 79 GLN A CA 1
ATOM 638 C C . GLN A 1 79 ? 21.405 -6.439 -15.554 1.00 93.56 79 GLN A C 1
ATOM 640 O O . GLN A 1 79 ? 21.506 -5.443 -14.853 1.00 93.56 79 GLN A O 1
ATOM 645 N N . GLN A 1 80 ? 21.504 -6.362 -16.883 1.00 94.94 80 GLN A N 1
ATOM 646 C CA . GLN A 1 80 ? 21.797 -5.097 -17.567 1.00 94.94 80 GLN A CA 1
ATOM 647 C C . GLN A 1 80 ? 20.702 -4.037 -17.345 1.00 94.94 80 GLN A C 1
ATOM 649 O O . GLN A 1 80 ? 20.996 -2.841 -17.305 1.00 94.94 80 GLN A O 1
ATOM 654 N N . GLN A 1 81 ? 19.432 -4.443 -17.207 1.00 94.50 81 GLN A N 1
ATOM 655 C CA . GLN A 1 81 ? 18.365 -3.514 -16.822 1.00 94.50 81 GLN A CA 1
ATOM 656 C C . GLN A 1 81 ? 18.576 -2.968 -15.407 1.00 94.50 81 GLN A C 1
ATOM 658 O O . GLN A 1 81 ? 18.406 -1.763 -15.209 1.00 94.50 81 GLN A O 1
ATOM 663 N N . ILE A 1 82 ? 18.955 -3.832 -14.459 1.00 94.19 82 ILE A N 1
ATOM 664 C CA . ILE A 1 82 ? 19.308 -3.458 -13.083 1.00 94.19 82 ILE A CA 1
ATOM 665 C C . ILE A 1 82 ? 20.502 -2.513 -13.083 1.00 94.19 82 ILE A C 1
ATOM 667 O O . ILE A 1 82 ? 20.386 -1.425 -12.534 1.00 94.19 82 ILE A O 1
ATOM 671 N N . ASP A 1 83 ? 21.586 -2.838 -13.780 1.00 94.12 83 ASP A N 1
ATOM 672 C CA . ASP A 1 83 ? 22.780 -1.991 -13.849 1.00 94.12 83 ASP A CA 1
ATOM 673 C C . ASP A 1 83 ? 22.451 -0.595 -14.400 1.00 94.12 83 ASP A C 1
ATOM 675 O O . ASP A 1 83 ? 22.866 0.421 -13.835 1.00 94.12 83 ASP A O 1
ATOM 679 N N . ARG A 1 84 ? 21.630 -0.524 -15.461 1.00 93.38 84 ARG A N 1
ATOM 680 C CA . ARG A 1 84 ? 21.136 0.748 -16.014 1.00 93.38 84 ARG A CA 1
ATOM 681 C C . ARG A 1 84 ? 20.308 1.523 -14.991 1.00 93.38 84 ARG A C 1
ATOM 683 O O . ARG A 1 84 ? 20.540 2.713 -14.805 1.00 93.38 84 ARG A O 1
ATOM 690 N N . PHE A 1 85 ? 19.368 0.861 -14.318 1.00 93.62 85 PHE A N 1
ATOM 691 C CA . PHE A 1 85 ? 18.553 1.499 -13.285 1.00 93.62 85 PHE A CA 1
ATOM 692 C C . PHE A 1 85 ? 19.403 2.014 -12.121 1.00 93.62 85 PHE A C 1
ATOM 694 O O . PHE A 1 85 ? 19.191 3.132 -11.670 1.00 93.62 85 PHE A O 1
ATOM 701 N N . MET A 1 86 ? 20.388 1.242 -11.664 1.00 92.25 86 MET A N 1
ATOM 702 C CA . MET A 1 86 ? 21.277 1.628 -10.569 1.00 92.25 86 MET A CA 1
ATOM 703 C C . MET A 1 86 ? 22.178 2.803 -10.960 1.00 92.25 86 MET A C 1
ATOM 705 O O . MET A 1 86 ? 22.424 3.690 -10.142 1.00 92.25 86 MET A O 1
ATOM 709 N N . LEU A 1 87 ? 22.640 2.860 -12.214 1.00 90.38 87 LEU A N 1
ATOM 710 C CA . LEU A 1 87 ? 23.371 4.012 -12.744 1.00 90.38 87 LEU A CA 1
ATOM 711 C C . LEU A 1 87 ? 22.492 5.271 -12.765 1.00 90.38 87 LEU A C 1
ATOM 713 O O . LEU A 1 87 ? 22.923 6.332 -12.302 1.00 90.38 87 LEU A O 1
ATOM 717 N N . ASP A 1 88 ? 21.258 5.146 -13.255 1.00 86.38 88 ASP A N 1
ATOM 718 C CA . ASP A 1 88 ? 20.287 6.239 -13.279 1.00 86.38 88 ASP A CA 1
ATOM 719 C C . ASP A 1 88 ? 19.924 6.689 -11.861 1.00 86.38 88 ASP A C 1
ATOM 721 O O . ASP A 1 88 ? 19.898 7.887 -11.590 1.00 86.38 88 ASP A O 1
ATOM 725 N N . LEU A 1 89 ? 19.733 5.752 -10.929 1.00 85.75 89 LEU A N 1
ATOM 726 C CA . LEU A 1 89 ? 19.477 6.033 -9.520 1.00 85.75 89 LEU A CA 1
ATOM 727 C C . LEU A 1 89 ? 20.635 6.827 -8.910 1.00 85.75 89 LEU A C 1
ATOM 729 O O . LEU A 1 89 ? 20.395 7.887 -8.343 1.00 85.75 89 LEU A O 1
ATOM 733 N N . LYS A 1 90 ? 21.889 6.394 -9.095 1.00 83.00 90 LYS A N 1
ATOM 734 C CA . LYS A 1 90 ? 23.087 7.118 -8.620 1.00 83.00 90 LYS A CA 1
ATOM 735 C C . LYS A 1 90 ? 23.237 8.503 -9.249 1.00 83.00 90 LYS A C 1
ATOM 737 O O . LYS A 1 90 ? 23.742 9.437 -8.623 1.00 83.00 90 LYS A O 1
ATOM 742 N N . ARG A 1 91 ? 22.826 8.665 -10.508 1.00 80.19 91 ARG A N 1
ATOM 743 C CA . ARG A 1 91 ? 22.795 9.978 -11.160 1.00 80.19 91 ARG A CA 1
ATOM 744 C C . ARG A 1 91 ? 21.720 10.856 -10.535 1.00 80.19 91 ARG A C 1
ATOM 746 O O . ARG A 1 91 ? 22.025 11.980 -10.157 1.00 80.19 91 ARG A O 1
ATOM 753 N N . LEU A 1 92 ? 20.500 10.346 -10.408 1.00 73.62 92 LEU A N 1
ATOM 754 C CA . LEU A 1 92 ? 19.371 11.072 -9.845 1.00 73.62 92 LEU A CA 1
ATOM 755 C C . LEU A 1 92 ? 19.626 11.438 -8.389 1.00 73.62 92 LEU A C 1
ATOM 757 O O . LEU A 1 92 ? 19.376 12.570 -8.028 1.00 73.62 92 LEU A O 1
ATOM 761 N N . GLN A 1 93 ? 20.241 10.576 -7.587 1.00 68.62 93 GLN A N 1
ATOM 762 C CA . GLN A 1 93 ? 20.675 10.887 -6.224 1.00 68.62 93 GLN A CA 1
ATOM 763 C C . GLN A 1 93 ? 21.442 12.224 -6.122 1.00 68.62 93 GLN A C 1
ATOM 765 O O . GLN A 1 93 ? 21.226 12.997 -5.193 1.00 68.62 93 GLN A O 1
ATOM 770 N N . ARG A 1 94 ? 22.274 12.569 -7.112 1.00 68.12 94 ARG A N 1
ATOM 771 C CA . ARG A 1 94 ? 23.018 13.842 -7.115 1.00 68.12 94 ARG A CA 1
ATOM 772 C C . ARG A 1 94 ? 22.153 15.081 -7.386 1.00 68.12 94 ARG A C 1
ATOM 774 O O . ARG A 1 94 ? 22.584 16.183 -7.064 1.00 68.12 94 ARG A O 1
ATOM 781 N N . TYR A 1 95 ? 20.966 14.912 -7.967 1.00 64.69 95 TYR A N 1
ATOM 782 C CA . TYR A 1 95 ? 20.123 16.002 -8.481 1.00 64.69 95 TYR A CA 1
ATOM 783 C C . TYR A 1 95 ? 18.653 15.937 -8.034 1.00 64.69 95 TYR A C 1
ATOM 785 O O . TYR A 1 95 ? 17.882 16.834 -8.357 1.00 64.69 95 TYR A O 1
ATOM 793 N N . ALA A 1 96 ? 18.239 14.886 -7.327 1.00 59.97 96 ALA A N 1
ATOM 794 C CA . ALA A 1 96 ? 16.845 14.601 -7.022 1.00 59.97 96 ALA A CA 1
ATOM 795 C C . ALA A 1 96 ? 16.409 15.408 -5.797 1.00 59.97 96 ALA A C 1
ATOM 797 O O . ALA A 1 96 ? 16.492 14.950 -4.658 1.00 59.97 96 ALA A O 1
ATOM 798 N N . ARG A 1 97 ? 15.994 16.644 -6.067 1.00 59.75 97 ARG A N 1
ATOM 799 C CA . ARG A 1 97 ? 15.204 17.478 -5.167 1.00 59.75 97 ARG A CA 1
ATOM 800 C C . ARG A 1 97 ? 14.087 18.118 -5.980 1.00 59.75 97 ARG A C 1
ATOM 802 O O . ARG A 1 97 ? 14.353 18.968 -6.826 1.00 59.75 97 ARG A O 1
ATOM 809 N N . ASP A 1 98 ? 12.849 17.748 -5.698 1.00 56.62 98 ASP A N 1
ATOM 810 C CA . ASP A 1 98 ? 11.655 18.442 -6.176 1.00 56.62 98 ASP A CA 1
ATOM 811 C C . ASP A 1 98 ? 11.361 19.624 -5.231 1.00 56.62 98 ASP A C 1
ATOM 813 O O . ASP A 1 98 ? 10.367 19.649 -4.508 1.00 56.62 98 ASP A O 1
ATOM 817 N N . GLY A 1 99 ? 12.275 20.601 -5.211 1.00 57.12 99 GLY A N 1
ATOM 818 C CA . GLY A 1 99 ? 12.183 21.810 -4.387 1.00 57.12 99 GLY A CA 1
ATOM 819 C C . GLY A 1 99 ? 12.997 21.777 -3.080 1.00 57.12 99 GLY A C 1
ATOM 820 O O . GLY A 1 99 ? 13.645 20.782 -2.756 1.00 57.12 99 GLY A O 1
ATOM 821 N N . PRO A 1 100 ? 13.016 22.890 -2.322 1.00 54.16 100 PRO A N 1
ATOM 822 C CA . PRO A 1 100 ? 13.862 23.047 -1.135 1.00 54.16 100 PRO A CA 1
ATOM 823 C C . PRO A 1 100 ? 13.427 22.202 0.075 1.00 54.16 100 PRO A C 1
ATOM 825 O O . PRO A 1 100 ? 14.252 21.939 0.945 1.00 54.16 100 PRO A O 1
ATOM 828 N N . SER A 1 101 ? 12.165 21.767 0.132 1.00 59.75 101 SER A N 1
ATOM 829 C CA . SER A 1 101 ? 11.619 20.906 1.193 1.00 59.75 101 SER A CA 1
ATOM 830 C C . SER A 1 101 ? 11.798 19.410 0.923 1.00 59.75 101 SER A C 1
ATOM 832 O O . SER A 1 101 ? 11.517 18.591 1.798 1.00 59.75 101 SER A O 1
ATOM 834 N N . ASP A 1 102 ? 12.258 19.039 -0.273 1.00 65.25 102 ASP A N 1
ATOM 835 C CA . ASP A 1 102 ? 12.388 17.647 -0.662 1.00 65.25 102 ASP A CA 1
ATOM 836 C C . ASP A 1 102 ? 13.673 17.023 -0.113 1.00 65.25 102 ASP A C 1
ATOM 838 O O . ASP A 1 102 ? 14.795 17.415 -0.454 1.00 65.25 102 ASP A O 1
ATOM 842 N N . THR A 1 103 ? 13.501 16.030 0.753 1.00 75.00 103 THR A N 1
ATOM 843 C CA . THR A 1 103 ? 14.626 15.317 1.345 1.00 75.00 103 THR A CA 1
ATOM 844 C C . THR A 1 103 ? 15.142 14.257 0.376 1.00 75.00 103 THR A C 1
ATOM 846 O O . THR A 1 103 ? 14.386 13.571 -0.312 1.00 75.00 103 THR A O 1
ATOM 849 N N . TYR A 1 104 ? 16.460 14.068 0.353 1.00 80.94 104 TYR A N 1
ATOM 850 C CA . TYR A 1 104 ? 17.104 13.040 -0.467 1.00 80.94 104 TYR A CA 1
ATOM 851 C C . TYR A 1 104 ? 16.473 11.630 -0.322 1.00 80.94 104 TYR A C 1
ATOM 853 O O . TYR A 1 104 ? 16.263 10.970 -1.346 1.00 80.94 104 TYR A O 1
ATOM 861 N N . PRO A 1 105 ? 16.095 11.162 0.890 1.00 86.50 105 PRO A N 1
ATOM 862 C CA . PRO A 1 105 ? 15.387 9.892 1.053 1.00 86.50 105 PRO A CA 1
ATOM 863 C C . PRO A 1 105 ? 14.028 9.837 0.344 1.00 86.50 105 PRO A C 1
ATOM 865 O O . PRO A 1 105 ? 13.722 8.830 -0.292 1.00 86.50 105 PRO A O 1
ATOM 868 N N . LEU A 1 106 ? 13.236 10.915 0.374 1.00 87.56 106 LEU A N 1
ATOM 869 C CA . LEU A 1 106 ? 11.919 10.960 -0.269 1.00 87.56 106 LEU A CA 1
ATOM 870 C C . LEU A 1 106 ? 12.023 10.916 -1.801 1.00 87.56 106 LEU A C 1
ATOM 872 O O . LEU A 1 106 ? 11.233 10.261 -2.488 1.00 87.56 106 LEU A O 1
ATOM 876 N N . ALA A 1 107 ? 13.024 11.590 -2.360 1.00 86.75 107 ALA A N 1
ATOM 877 C CA . ALA A 1 107 ? 13.306 11.526 -3.786 1.00 86.75 107 ALA A CA 1
ATOM 878 C C . ALA A 1 107 ? 13.744 10.112 -4.219 1.00 86.75 107 ALA A C 1
ATOM 880 O O . ALA A 1 107 ? 13.251 9.581 -5.219 1.00 86.75 107 ALA A O 1
ATOM 881 N N . LYS A 1 108 ? 14.599 9.458 -3.421 1.00 88.88 108 LYS A N 1
ATOM 882 C CA . LYS A 1 108 ? 15.008 8.060 -3.630 1.00 88.88 108 LYS A CA 1
ATOM 883 C C . LYS A 1 108 ? 13.814 7.102 -3.545 1.00 88.88 108 LYS A C 1
ATOM 885 O O . LYS A 1 108 ? 13.662 6.256 -4.426 1.00 88.88 108 LYS A O 1
ATOM 890 N N . TRP A 1 109 ? 12.931 7.291 -2.561 1.00 92.44 109 TRP A N 1
ATOM 891 C CA . TRP A 1 109 ? 11.685 6.532 -2.435 1.00 92.44 109 TRP A CA 1
ATOM 892 C C . TRP A 1 109 ? 10.813 6.663 -3.685 1.00 92.44 109 TRP A C 1
ATOM 894 O O . TRP A 1 109 ? 10.393 5.651 -4.233 1.00 92.44 109 TRP A O 1
ATOM 904 N N . ARG A 1 110 ? 10.613 7.875 -4.229 1.00 90.31 110 ARG A N 1
ATOM 905 C CA . ARG A 1 110 ? 9.834 8.061 -5.470 1.00 90.31 110 ARG A CA 1
ATOM 906 C C . ARG A 1 110 ? 10.410 7.296 -6.655 1.00 90.31 110 ARG A C 1
ATOM 908 O O . ARG A 1 110 ? 9.650 6.767 -7.462 1.00 90.31 110 ARG A O 1
ATOM 915 N N . ILE A 1 111 ? 11.734 7.253 -6.796 1.00 91.56 111 ILE A N 1
ATOM 916 C CA . ILE A 1 111 ? 12.381 6.522 -7.895 1.00 91.56 111 ILE A CA 1
ATOM 917 C C . ILE A 1 111 ? 12.154 5.015 -7.736 1.00 91.56 111 ILE A C 1
ATOM 919 O O . ILE A 1 111 ? 11.800 4.351 -8.712 1.00 91.56 111 ILE A O 1
ATOM 923 N N . LEU A 1 112 ? 12.303 4.490 -6.516 1.00 93.88 112 LEU A N 1
ATOM 924 C CA . LEU A 1 112 ? 12.011 3.091 -6.203 1.00 93.88 112 LEU A CA 1
ATOM 925 C C . LEU A 1 112 ? 10.526 2.765 -6.410 1.00 93.88 112 LEU A C 1
ATOM 927 O O . LEU A 1 112 ? 10.214 1.783 -7.073 1.00 93.88 112 LEU A O 1
ATOM 931 N N . ASN A 1 113 ? 9.613 3.629 -5.965 1.00 93.12 113 ASN A N 1
ATOM 932 C CA . ASN A 1 113 ? 8.175 3.450 -6.154 1.00 93.12 113 ASN A CA 1
ATOM 933 C C . ASN A 1 113 ? 7.778 3.475 -7.644 1.00 93.12 113 ASN A C 1
ATOM 935 O O . ASN A 1 113 ? 6.966 2.671 -8.086 1.00 93.12 113 ASN A O 1
ATOM 939 N N . ARG A 1 114 ? 8.415 4.319 -8.471 1.00 92.31 114 ARG A N 1
ATOM 940 C CA . ARG A 1 114 ? 8.232 4.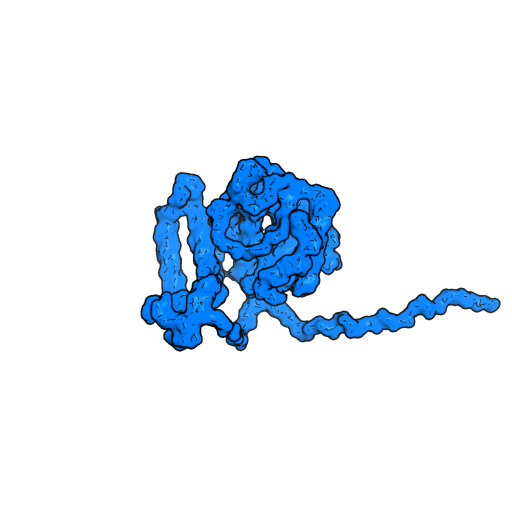285 -9.938 1.00 92.31 114 ARG A CA 1
ATOM 941 C C . ARG A 1 114 ? 8.723 2.980 -10.561 1.00 92.31 114 ARG A C 1
ATOM 943 O O . ARG A 1 114 ? 8.155 2.532 -11.556 1.00 92.31 114 ARG A O 1
ATOM 950 N N . LEU A 1 115 ? 9.797 2.390 -10.029 1.00 94.62 115 LEU A N 1
ATOM 951 C CA . LEU A 1 115 ? 10.233 1.063 -10.458 1.00 94.62 115 LEU A CA 1
ATOM 952 C C . LEU A 1 115 ? 9.196 0.017 -10.049 1.00 94.62 115 LEU A C 1
ATOM 954 O O . LEU A 1 115 ? 8.796 -0.775 -10.899 1.00 94.62 115 LEU A O 1
ATOM 958 N N . HIS A 1 116 ? 8.719 0.082 -8.806 1.00 94.88 116 HIS A N 1
ATOM 959 C CA . HIS A 1 116 ? 7.673 -0.784 -8.281 1.00 94.88 116 HIS A CA 1
ATOM 960 C C . HIS A 1 116 ? 6.416 -0.735 -9.168 1.00 94.88 116 HIS A C 1
ATOM 962 O O . HIS A 1 116 ? 5.870 -1.776 -9.526 1.00 94.88 116 HIS A O 1
ATOM 968 N N . ASP A 1 117 ? 5.974 0.455 -9.596 1.00 92.81 117 ASP A N 1
ATOM 969 C CA . ASP A 1 117 ? 4.781 0.658 -10.448 1.00 92.81 117 ASP A CA 1
ATOM 970 C C . ASP A 1 117 ? 4.924 0.116 -11.871 1.00 92.81 117 ASP A C 1
ATOM 972 O O . ASP A 1 117 ? 3.922 -0.065 -12.568 1.00 92.81 117 ASP A O 1
ATOM 976 N N . ARG A 1 118 ? 6.161 -0.127 -12.312 1.00 93.06 118 ARG A N 1
ATOM 977 C CA . ARG A 1 118 ? 6.478 -0.524 -13.684 1.00 93.06 118 ARG A CA 1
ATOM 978 C C . ARG A 1 118 ? 6.888 -1.985 -13.802 1.00 93.06 118 ARG A C 1
ATOM 980 O O . ARG A 1 118 ? 6.545 -2.608 -14.801 1.00 93.06 118 ARG A O 1
ATOM 987 N N . ASN A 1 119 ? 7.695 -2.488 -12.873 1.00 95.00 119 ASN A N 1
ATOM 988 C CA . ASN A 1 119 ? 8.275 -3.827 -12.909 1.00 95.00 119 ASN A CA 1
ATOM 989 C C . ASN A 1 119 ? 8.587 -4.283 -11.479 1.00 95.00 119 ASN A C 1
ATOM 991 O O . ASN A 1 119 ? 9.622 -3.941 -10.903 1.00 95.00 119 ASN A O 1
ATOM 995 N N . GLU A 1 120 ? 7.674 -5.070 -10.929 1.00 93.94 120 GLU A N 1
ATOM 996 C CA . GLU A 1 120 ? 7.687 -5.509 -9.537 1.00 93.94 120 GLU A CA 1
ATOM 997 C C . GLU A 1 120 ? 8.767 -6.566 -9.280 1.00 93.94 120 GLU A C 1
ATOM 999 O O . GLU A 1 120 ? 9.467 -6.515 -8.272 1.00 93.94 120 GLU A O 1
ATOM 1004 N N . THR A 1 121 ? 9.010 -7.457 -10.248 1.00 93.56 121 THR A N 1
ATOM 1005 C CA . THR A 1 121 ? 10.119 -8.422 -10.174 1.00 93.56 121 THR A CA 1
ATOM 1006 C C . THR A 1 121 ? 11.468 -7.714 -10.053 1.00 93.56 121 THR A C 1
ATOM 1008 O O . THR A 1 121 ? 12.304 -8.082 -9.230 1.00 93.56 121 THR A O 1
ATOM 1011 N N . MET A 1 122 ? 11.692 -6.682 -10.868 1.00 95.19 122 MET A N 1
ATOM 1012 C CA . MET A 1 122 ? 12.926 -5.904 -10.832 1.00 95.19 122 MET A CA 1
ATOM 1013 C C . MET A 1 122 ? 13.028 -5.063 -9.557 1.00 95.19 122 MET A C 1
ATOM 1015 O O . MET A 1 122 ? 14.118 -4.967 -8.999 1.00 95.19 122 MET A O 1
ATOM 1019 N N . TYR A 1 123 ? 11.919 -4.485 -9.086 1.00 96.38 123 TYR A N 1
ATOM 1020 C CA . TYR A 1 123 ? 11.865 -3.771 -7.810 1.00 96.38 123 TYR A CA 1
ATOM 1021 C C . TYR A 1 123 ? 12.332 -4.653 -6.650 1.00 96.38 123 TYR A C 1
ATOM 1023 O O . TYR A 1 123 ? 13.293 -4.295 -5.968 1.00 96.38 123 TYR A O 1
ATOM 1031 N N . TYR A 1 124 ? 11.734 -5.836 -6.486 1.00 96.25 124 TYR A N 1
ATOM 1032 C CA . TYR A 1 124 ? 12.123 -6.745 -5.413 1.00 96.25 124 TYR A CA 1
ATOM 1033 C C . TYR A 1 124 ? 13.543 -7.277 -5.587 1.00 96.25 124 TYR A C 1
ATOM 1035 O O . TYR A 1 124 ? 14.263 -7.366 -4.601 1.00 96.25 124 TYR A O 1
ATOM 1043 N N . LYS A 1 125 ? 14.013 -7.541 -6.816 1.00 95.12 125 LYS A N 1
ATOM 1044 C CA . LYS A 1 125 ? 15.418 -7.927 -7.035 1.00 95.12 125 LYS A CA 1
ATOM 1045 C C . LYS A 1 125 ? 16.392 -6.841 -6.567 1.00 95.12 125 LYS A C 1
ATOM 1047 O O . LYS A 1 125 ? 17.353 -7.151 -5.873 1.00 95.12 125 LYS A O 1
ATOM 1052 N N . VAL A 1 126 ? 16.124 -5.578 -6.908 1.00 95.50 126 VAL A N 1
ATOM 1053 C CA . VAL A 1 126 ? 16.929 -4.423 -6.474 1.00 95.50 126 VAL A CA 1
ATOM 1054 C C . VAL A 1 126 ? 16.903 -4.270 -4.953 1.00 95.50 126 VAL A C 1
ATOM 1056 O O . VAL A 1 126 ? 17.947 -4.014 -4.354 1.00 95.50 126 VAL A O 1
ATOM 1059 N N . LEU A 1 127 ? 15.729 -4.433 -4.338 1.00 95.75 127 LEU A N 1
ATOM 1060 C CA . LEU A 1 127 ? 15.552 -4.335 -2.893 1.00 95.75 127 LEU A CA 1
ATOM 1061 C C . LEU A 1 127 ? 16.286 -5.462 -2.153 1.00 95.75 127 LEU A C 1
ATOM 1063 O O . LEU A 1 127 ? 17.002 -5.175 -1.205 1.00 95.75 127 LEU A O 1
ATOM 1067 N N . ILE A 1 128 ? 16.172 -6.710 -2.614 1.00 95.44 128 ILE A N 1
ATOM 1068 C CA . ILE A 1 128 ? 16.839 -7.883 -2.024 1.00 95.44 128 ILE A CA 1
ATOM 1069 C C . ILE A 1 128 ? 18.363 -7.750 -2.115 1.00 95.44 128 ILE A C 1
ATOM 1071 O O . ILE A 1 128 ? 19.055 -7.921 -1.115 1.00 95.44 128 ILE A O 1
ATOM 1075 N N . ASP A 1 129 ? 18.890 -7.394 -3.290 1.00 95.00 129 ASP A N 1
ATOM 1076 C CA . ASP A 1 129 ? 20.338 -7.278 -3.511 1.00 95.00 129 ASP A CA 1
ATOM 1077 C C . ASP A 1 129 ? 20.991 -6.159 -2.682 1.00 95.00 129 ASP A C 1
ATOM 1079 O O . ASP A 1 129 ? 22.202 -6.173 -2.477 1.00 95.00 129 ASP A O 1
ATOM 1083 N N . ASN A 1 130 ? 20.209 -5.170 -2.234 1.00 94.38 130 ASN A N 1
ATOM 1084 C CA . ASN A 1 130 ? 20.701 -3.963 -1.562 1.00 94.38 130 ASN A CA 1
ATOM 1085 C C . ASN A 1 130 ? 19.865 -3.635 -0.312 1.00 94.38 130 ASN A C 1
ATOM 1087 O O . ASN A 1 130 ? 19.606 -2.464 -0.015 1.00 94.38 130 ASN A O 1
ATOM 1091 N N . ILE A 1 131 ? 19.404 -4.664 0.406 1.00 94.38 131 ILE A N 1
ATOM 1092 C CA . ILE A 1 131 ? 18.394 -4.513 1.464 1.00 94.38 131 ILE A CA 1
ATOM 1093 C C . ILE A 1 131 ? 18.848 -3.574 2.586 1.00 94.38 131 ILE A C 1
ATOM 1095 O O . ILE A 1 131 ? 18.055 -2.764 3.054 1.00 94.38 131 ILE A O 1
ATOM 1099 N N . GLU A 1 132 ? 20.130 -3.599 2.953 1.00 93.38 132 GLU A N 1
ATOM 1100 C CA . GLU A 1 132 ? 20.705 -2.710 3.971 1.00 93.38 132 GLU A CA 1
ATOM 1101 C C . GLU A 1 132 ? 20.575 -1.224 3.584 1.00 93.38 132 GLU A C 1
ATOM 1103 O O . GLU A 1 132 ? 20.260 -0.380 4.420 1.00 93.38 132 GLU A O 1
ATOM 1108 N N . GLU A 1 133 ? 20.746 -0.895 2.300 1.00 91.19 133 GLU A N 1
ATOM 1109 C CA . GLU A 1 133 ? 20.683 0.486 1.809 1.00 91.19 133 GLU A CA 1
ATOM 1110 C C . GLU A 1 133 ? 19.245 0.955 1.524 1.00 91.19 133 GLU A C 1
ATOM 1112 O O . GLU A 1 133 ? 18.953 2.158 1.571 1.00 91.19 133 GLU A O 1
ATOM 1117 N N . TYR A 1 134 ? 18.352 0.034 1.146 1.00 93.81 134 TYR A N 1
ATOM 1118 C CA . TYR A 1 134 ? 17.015 0.368 0.642 1.00 93.81 134 TYR A CA 1
ATOM 1119 C C . TYR A 1 134 ? 15.877 0.075 1.613 1.00 93.81 134 TYR A C 1
ATOM 1121 O O . TYR A 1 134 ? 14.869 0.777 1.529 1.00 93.81 134 TYR A O 1
ATOM 1129 N N . ALA A 1 135 ? 16.034 -0.826 2.588 1.00 94.06 135 ALA A N 1
ATOM 1130 C CA . ALA A 1 135 ? 15.039 -1.012 3.646 1.00 94.06 135 ALA A CA 1
ATOM 1131 C C . ALA A 1 135 ? 14.705 0.307 4.378 1.00 94.06 135 ALA A C 1
ATOM 1133 O O . ALA A 1 135 ? 13.517 0.616 4.493 1.00 94.06 135 ALA A O 1
ATOM 1134 N N . PRO A 1 136 ? 15.679 1.174 4.745 1.00 93.75 136 PRO A N 1
ATOM 1135 C CA . PRO A 1 136 ? 15.369 2.449 5.400 1.00 93.75 136 PRO A CA 1
ATOM 1136 C C . PRO A 1 136 ? 14.691 3.493 4.497 1.00 93.75 136 PRO A C 1
ATOM 1138 O O . PRO A 1 136 ? 14.242 4.546 4.961 1.00 93.75 136 PRO A O 1
ATOM 1141 N N . ILE A 1 137 ? 14.667 3.237 3.185 1.00 93.44 137 ILE A N 1
ATOM 1142 C CA . ILE A 1 137 ? 14.035 4.093 2.179 1.00 93.44 137 ILE A CA 1
ATOM 1143 C C . ILE A 1 137 ? 12.595 3.657 1.931 1.00 93.44 137 ILE A C 1
ATOM 1145 O O . ILE A 1 137 ? 11.724 4.515 1.842 1.00 93.44 137 ILE A O 1
ATOM 1149 N N . VAL A 1 138 ? 12.341 2.351 1.808 1.00 94.06 138 VAL A N 1
ATOM 1150 C CA . VAL A 1 138 ? 10.991 1.809 1.561 1.00 94.06 138 VAL A CA 1
ATOM 1151 C C . VAL A 1 138 ? 10.168 1.668 2.843 1.00 94.06 138 VAL A C 1
ATOM 1153 O O . VAL A 1 138 ? 8.942 1.660 2.781 1.00 94.06 138 VAL A O 1
ATOM 1156 N N . TYR A 1 139 ? 10.834 1.622 4.000 1.00 93.88 139 TYR A N 1
ATOM 1157 C CA . TYR A 1 139 ? 10.221 1.582 5.322 1.00 93.88 139 TYR A CA 1
ATOM 1158 C C . TYR A 1 139 ? 10.782 2.699 6.223 1.00 93.88 139 TYR A C 1
ATOM 1160 O O . TYR A 1 139 ? 10.982 3.833 5.776 1.00 93.88 139 TYR A O 1
ATOM 1168 N N . THR A 1 140 ? 10.984 2.440 7.513 1.00 90.06 140 THR A N 1
ATOM 1169 C CA . THR A 1 140 ? 11.405 3.444 8.495 1.00 90.06 140 THR A CA 1
ATOM 1170 C C . THR A 1 140 ? 12.870 3.861 8.317 1.00 90.06 140 THR A C 1
ATOM 1172 O O . THR A 1 140 ? 13.730 3.007 8.123 1.00 90.06 140 THR A O 1
ATOM 1175 N N . PRO A 1 141 ? 13.200 5.166 8.415 1.00 93.00 141 PRO A N 1
ATOM 1176 C CA . PRO A 1 141 ? 12.330 6.287 8.796 1.00 93.00 141 PRO A CA 1
ATOM 1177 C C . PRO A 1 141 ? 11.611 6.979 7.620 1.00 93.00 141 PRO A C 1
ATOM 1179 O O . PRO A 1 141 ? 10.705 7.779 7.847 1.00 93.00 141 PRO A O 1
ATOM 1182 N N . THR A 1 142 ? 11.995 6.705 6.370 1.00 93.62 142 THR A N 1
ATOM 1183 C CA . THR A 1 142 ? 11.538 7.468 5.191 1.00 93.62 142 THR A CA 1
ATOM 1184 C C . THR A 1 142 ? 10.035 7.342 4.943 1.00 93.62 142 THR A C 1
ATOM 1186 O O . THR A 1 142 ? 9.394 8.317 4.554 1.00 93.62 142 THR A O 1
ATOM 1189 N N . VAL A 1 143 ? 9.444 6.181 5.231 1.00 94.25 143 VAL A N 1
ATOM 1190 C CA . VAL A 1 143 ? 8.000 5.948 5.083 1.00 94.25 143 VAL A CA 1
ATOM 1191 C C . VAL A 1 143 ? 7.155 6.918 5.916 1.00 94.25 143 VAL A C 1
ATOM 1193 O O . VAL A 1 143 ? 6.067 7.290 5.492 1.00 94.25 143 VAL A O 1
ATOM 1196 N N . GLY A 1 144 ? 7.668 7.417 7.046 1.00 94.19 144 GLY A N 1
ATOM 1197 C CA . GLY A 1 144 ? 6.983 8.444 7.833 1.00 94.19 144 GLY A CA 1
ATOM 1198 C C . GLY A 1 144 ? 6.834 9.762 7.063 1.00 94.19 144 GLY A C 1
ATOM 1199 O O . GLY A 1 144 ? 5.751 10.344 7.033 1.00 94.19 144 GLY A O 1
ATOM 1200 N N . LEU A 1 145 ? 7.891 10.186 6.358 1.00 92.31 145 LEU A N 1
ATOM 1201 C CA . LEU A 1 145 ? 7.857 11.353 5.463 1.00 92.31 145 LEU A CA 1
ATOM 1202 C C . LEU A 1 145 ? 6.921 11.125 4.272 1.00 92.31 145 LEU A C 1
ATOM 1204 O O . LEU A 1 145 ? 6.231 12.051 3.848 1.00 92.31 145 LEU A O 1
ATOM 1208 N N . VAL A 1 146 ? 6.893 9.901 3.736 1.00 93.31 146 VAL A N 1
ATOM 1209 C CA . VAL A 1 146 ? 5.962 9.516 2.666 1.00 93.31 146 VAL A CA 1
ATOM 1210 C C . VAL A 1 146 ? 4.523 9.650 3.149 1.00 93.31 146 VAL A C 1
ATOM 1212 O O . VAL A 1 146 ? 3.726 10.275 2.456 1.00 93.31 146 VAL A O 1
ATOM 1215 N N . CYS A 1 147 ? 4.208 9.134 4.341 1.00 96.00 147 CYS A N 1
ATOM 1216 C CA . CYS A 1 147 ? 2.879 9.258 4.930 1.00 96.00 147 CYS A CA 1
ATOM 1217 C C . CYS A 1 147 ? 2.514 10.738 5.099 1.00 96.00 147 CYS A C 1
ATOM 1219 O O . CYS A 1 147 ? 1.523 11.180 4.548 1.00 96.00 147 CYS A O 1
ATOM 1221 N N . GLN A 1 148 ? 3.360 11.572 5.705 1.00 94.44 148 GLN A N 1
ATOM 1222 C CA . GLN A 1 148 ? 3.057 13.008 5.864 1.00 94.44 148 GLN A CA 1
ATOM 1223 C C . GLN A 1 148 ? 2.725 13.761 4.561 1.00 94.44 148 GLN A C 1
ATOM 1225 O O . GLN A 1 148 ? 2.102 14.817 4.617 1.00 94.44 148 GLN A O 1
ATOM 1230 N N . ASN A 1 149 ? 3.153 13.250 3.402 1.00 91.38 149 ASN A N 1
ATOM 1231 C CA . ASN A 1 149 ? 2.954 13.872 2.093 1.00 91.38 149 ASN A CA 1
ATOM 1232 C C . ASN A 1 149 ? 2.111 12.999 1.140 1.00 91.38 149 ASN A C 1
ATOM 1234 O O . ASN A 1 149 ? 2.129 13.221 -0.075 1.00 91.38 149 ASN A O 1
ATOM 1238 N N . TYR A 1 150 ? 1.394 11.992 1.653 1.00 93.69 150 TYR A N 1
ATOM 1239 C CA . TYR A 1 150 ? 0.870 10.898 0.831 1.00 93.69 150 TYR A CA 1
ATOM 1240 C C . TYR A 1 150 ? -0.105 11.364 -0.256 1.00 93.69 150 TYR A C 1
ATOM 1242 O O . TYR A 1 150 ? 0.043 10.948 -1.405 1.00 93.69 150 TYR A O 1
ATOM 1250 N N . SER A 1 151 ? -1.034 12.280 0.054 1.00 90.75 151 SER A N 1
ATOM 1251 C CA . SER A 1 151 ? -1.967 12.850 -0.939 1.00 90.75 151 SER A CA 1
ATOM 1252 C C . SER A 1 151 ? -1.256 13.372 -2.192 1.00 90.75 151 SER A C 1
ATOM 1254 O O . SER A 1 151 ? -1.651 13.060 -3.313 1.00 90.75 151 SER A O 1
ATOM 1256 N N . GLY A 1 152 ? -0.165 14.128 -2.025 1.00 87.69 152 GLY A N 1
ATOM 1257 C CA . GLY A 1 152 ? 0.592 14.682 -3.154 1.00 87.69 152 GLY A CA 1
ATOM 1258 C C . GLY A 1 152 ? 1.407 13.632 -3.920 1.00 87.69 152 GLY A C 1
ATOM 1259 O O . GLY A 1 152 ? 1.692 13.796 -5.115 1.00 87.69 152 GLY A O 1
ATOM 1260 N N . LEU A 1 153 ? 1.769 12.541 -3.242 1.00 88.00 153 LEU A N 1
ATOM 1261 C CA . LEU A 1 153 ? 2.572 11.438 -3.769 1.00 88.00 153 LEU A CA 1
ATOM 1262 C C . LEU A 1 153 ? 1.734 10.322 -4.401 1.00 88.00 153 LEU A C 1
ATOM 1264 O O . LEU A 1 153 ? 2.295 9.494 -5.120 1.00 88.00 153 LEU A O 1
ATOM 1268 N N . PHE A 1 154 ? 0.419 10.300 -4.174 1.00 90.88 154 PHE A N 1
ATOM 1269 C CA . PHE A 1 154 ? -0.473 9.285 -4.718 1.00 90.88 154 PHE A CA 1
ATOM 1270 C C . PHE A 1 154 ? -0.438 9.284 -6.255 1.00 90.88 154 PHE A C 1
ATOM 1272 O O . PHE A 1 154 ? -0.577 10.323 -6.909 1.00 90.88 154 PHE A O 1
ATOM 1279 N N . ARG A 1 155 ? -0.203 8.110 -6.849 1.00 86.88 155 ARG A N 1
ATOM 1280 C CA . ARG A 1 155 ? -0.109 7.926 -8.312 1.00 86.88 155 ARG A CA 1
ATOM 1281 C C . ARG A 1 155 ? -0.817 6.666 -8.784 1.00 86.88 155 ARG A C 1
ATOM 1283 O O . ARG A 1 155 ? -1.581 6.728 -9.740 1.00 86.88 155 ARG A O 1
ATOM 1290 N N . ARG A 1 156 ? -0.558 5.537 -8.123 1.00 88.50 156 ARG A N 1
ATOM 1291 C CA . ARG A 1 156 ? -1.164 4.237 -8.418 1.00 88.50 156 ARG A CA 1
ATOM 1292 C C . ARG A 1 156 ? -1.661 3.609 -7.111 1.00 88.50 156 ARG A C 1
ATOM 1294 O O . ARG A 1 156 ? -0.894 3.593 -6.148 1.00 88.50 156 ARG A O 1
ATOM 1301 N N . PRO A 1 157 ? -2.899 3.086 -7.058 1.00 89.81 157 PRO A N 1
ATOM 1302 C CA . PRO A 1 157 ? -3.381 2.372 -5.881 1.00 89.81 157 PRO A CA 1
ATOM 1303 C C . PRO A 1 157 ? -2.615 1.051 -5.713 1.00 89.81 157 PRO A C 1
ATOM 1305 O O . PRO A 1 157 ? -2.425 0.311 -6.682 1.00 89.81 157 PRO A O 1
ATOM 1308 N N . ARG A 1 158 ? -2.163 0.770 -4.485 1.00 90.12 158 ARG A N 1
ATOM 1309 C CA . ARG A 1 158 ? -1.385 -0.434 -4.118 1.00 90.12 158 ARG A CA 1
ATOM 1310 C C . ARG A 1 158 ? -1.993 -1.260 -2.990 1.00 90.12 158 ARG A C 1
ATOM 1312 O O . ARG A 1 158 ? -1.435 -2.282 -2.618 1.00 90.12 158 ARG A O 1
ATOM 1319 N N . GLY A 1 159 ? -3.123 -0.824 -2.461 1.00 95.69 159 GLY A N 1
ATOM 1320 C CA . GLY A 1 159 ? -3.840 -1.502 -1.398 1.00 95.69 159 GLY A CA 1
ATOM 1321 C C . GLY A 1 159 ? -5.332 -1.274 -1.541 1.00 95.69 159 GLY A C 1
ATOM 1322 O O . GLY A 1 159 ? -5.782 -0.604 -2.476 1.00 95.69 159 GLY A O 1
ATOM 1323 N N . MET A 1 160 ? -6.082 -1.837 -0.606 1.00 98.00 160 MET A N 1
ATOM 1324 C CA . MET A 1 160 ? -7.510 -1.585 -0.475 1.00 98.00 160 MET A CA 1
ATOM 1325 C C . MET A 1 160 ? -7.780 -0.576 0.632 1.00 98.00 160 MET A C 1
ATOM 1327 O O . MET A 1 160 ? -7.087 -0.551 1.649 1.00 98.00 160 MET A O 1
ATOM 1331 N N . TYR A 1 161 ? -8.813 0.228 0.420 1.00 98.25 161 TYR A N 1
ATOM 1332 C CA . TYR A 1 161 ? -9.303 1.214 1.370 1.00 98.25 161 TYR A CA 1
ATOM 1333 C C . TYR A 1 161 ? -10.720 0.798 1.751 1.00 98.25 161 TYR A C 1
ATOM 1335 O O . TYR A 1 161 ? -11.528 0.522 0.865 1.00 98.25 161 TYR A O 1
ATOM 1343 N N . PHE A 1 162 ? -10.985 0.711 3.049 1.00 98.44 162 PHE A N 1
ATOM 1344 C CA . PHE A 1 162 ? -12.312 0.465 3.606 1.00 98.44 162 PHE A CA 1
ATOM 1345 C C . PHE A 1 162 ? -12.637 1.624 4.528 1.00 98.44 162 PHE A C 1
ATOM 1347 O O . PHE A 1 162 ? -11.879 1.891 5.455 1.00 98.44 162 PHE A O 1
ATOM 1354 N N . SER A 1 163 ? -13.723 2.327 4.272 1.00 98.00 163 SER A N 1
ATOM 1355 C CA . SER A 1 163 ? -14.124 3.494 5.040 1.00 98.00 163 SER A CA 1
ATOM 1356 C C . SER A 1 163 ? -15.267 3.175 6.003 1.00 98.00 163 SER A C 1
ATOM 1358 O O . SER A 1 163 ? -15.938 2.147 5.895 1.00 98.00 163 SER A O 1
ATOM 1360 N N . ALA A 1 164 ? -15.525 4.077 6.946 1.00 97.44 164 ALA A N 1
ATOM 1361 C CA . ALA A 1 164 ? -16.724 4.024 7.776 1.00 97.44 164 ALA A CA 1
ATOM 1362 C C . ALA A 1 164 ? -18.031 4.136 6.965 1.00 97.44 164 ALA A C 1
ATOM 1364 O O . ALA A 1 164 ? -19.068 3.667 7.434 1.00 97.44 164 ALA A O 1
ATOM 1365 N N . GLU A 1 165 ? -17.989 4.729 5.768 1.00 97.44 165 GLU A N 1
ATOM 1366 C CA . GLU A 1 165 ? -19.147 4.852 4.873 1.00 97.44 165 GLU A CA 1
ATOM 1367 C C . GLU A 1 165 ? -19.475 3.535 4.151 1.00 97.44 165 GLU A C 1
ATOM 1369 O O . GLU A 1 165 ? -20.603 3.342 3.708 1.00 97.44 165 GLU A O 1
ATOM 1374 N N . ASP A 1 166 ? -18.528 2.594 4.107 1.00 97.38 166 ASP A N 1
ATOM 1375 C CA . ASP A 1 166 ? -18.677 1.288 3.452 1.00 97.38 166 ASP A CA 1
ATOM 1376 C C . ASP A 1 166 ? -19.370 0.230 4.334 1.00 97.38 166 ASP A C 1
ATOM 1378 O O . ASP A 1 166 ? -19.389 -0.960 4.002 1.00 97.38 166 ASP A O 1
ATOM 1382 N N . ARG A 1 167 ? -19.917 0.637 5.486 1.00 95.06 167 ARG A N 1
ATOM 1383 C CA . ARG A 1 167 ? -20.607 -0.267 6.416 1.00 95.06 167 ARG A CA 1
ATOM 1384 C C . ARG A 1 167 ? -21.735 -1.028 5.719 1.00 95.06 167 ARG A C 1
ATOM 1386 O O . ARG A 1 167 ? -22.654 -0.432 5.162 1.00 95.06 167 ARG A O 1
ATOM 1393 N N . GLY A 1 168 ? -21.706 -2.348 5.843 1.00 97.06 168 GLY A N 1
ATOM 1394 C CA . GLY A 1 168 ? -22.636 -3.285 5.216 1.00 97.06 168 GLY A CA 1
ATOM 1395 C C . GLY A 1 168 ? -22.181 -3.808 3.850 1.00 97.06 168 GLY A C 1
ATOM 1396 O O . GLY A 1 168 ? -22.756 -4.785 3.368 1.00 97.06 168 GLY A O 1
ATOM 1397 N N . GLU A 1 169 ? -21.150 -3.217 3.243 1.00 98.00 169 GLU A N 1
ATOM 1398 C CA . GLU A 1 169 ? -20.693 -3.543 1.889 1.00 98.00 169 GLU A CA 1
ATOM 1399 C C . GLU A 1 169 ? -19.308 -4.208 1.856 1.00 98.00 169 GLU A C 1
ATOM 1401 O O . GLU A 1 169 ? -18.900 -4.735 0.817 1.00 98.00 169 GLU A O 1
ATOM 1406 N N . MET A 1 170 ? -18.575 -4.286 2.975 1.00 98.00 170 MET A N 1
ATOM 1407 C CA . MET A 1 170 ? -17.182 -4.761 2.951 1.00 98.00 170 MET A CA 1
ATOM 1408 C C . MET A 1 170 ? -17.057 -6.207 2.449 1.00 98.00 170 MET A C 1
ATOM 1410 O O . MET A 1 170 ? -16.084 -6.560 1.776 1.00 98.00 170 MET A O 1
ATOM 1414 N N . MET A 1 171 ? -18.077 -7.034 2.708 1.00 97.12 171 MET A N 1
ATOM 1415 C CA . MET A 1 171 ? -18.191 -8.411 2.208 1.00 97.12 171 MET A CA 1
ATOM 1416 C C . MET A 1 171 ? -18.168 -8.506 0.678 1.00 97.12 171 MET A C 1
ATOM 1418 O O . MET A 1 171 ? -17.636 -9.476 0.136 1.00 97.12 171 MET A O 1
ATOM 1422 N N . SER A 1 172 ? -18.752 -7.533 -0.026 1.00 97.44 172 SER A N 1
ATOM 1423 C CA . SER A 1 172 ? -18.737 -7.480 -1.489 1.00 97.44 172 SER A CA 1
ATOM 1424 C C . SER A 1 172 ? -17.441 -6.828 -1.979 1.00 97.44 172 SER A C 1
ATOM 1426 O O . SER A 1 172 ? -16.777 -7.361 -2.871 1.00 97.44 172 SER A O 1
ATOM 1428 N N . MET A 1 173 ? -17.008 -5.748 -1.319 1.00 98.12 173 MET A N 1
ATOM 1429 C CA . MET A 1 173 ? -15.802 -4.998 -1.670 1.00 98.12 173 MET A CA 1
ATOM 1430 C C . MET A 1 173 ? -14.542 -5.847 -1.659 1.00 98.12 173 MET A C 1
ATOM 1432 O O . MET A 1 173 ? -13.710 -5.681 -2.554 1.00 98.12 173 MET A O 1
ATOM 1436 N N . VAL A 1 174 ? -14.391 -6.767 -0.691 1.00 97.81 174 VAL A N 1
ATOM 1437 C CA . VAL A 1 174 ? -13.199 -7.622 -0.624 1.00 97.81 174 VAL A CA 1
ATOM 1438 C C . VAL A 1 174 ? -12.957 -8.337 -1.941 1.00 97.81 174 VAL A C 1
ATOM 1440 O O . VAL A 1 174 ? -11.789 -8.491 -2.262 1.00 97.81 174 VAL A O 1
ATOM 1443 N N . TYR A 1 175 ? -13.989 -8.687 -2.729 1.00 97.12 175 TYR A N 1
ATOM 1444 C CA . TYR A 1 175 ? -13.880 -9.360 -4.035 1.00 97.12 175 TYR A CA 1
ATOM 1445 C C . TYR A 1 175 ? -13.299 -8.499 -5.167 1.00 97.12 175 TYR A C 1
ATOM 1447 O O . TYR A 1 175 ? -12.860 -9.056 -6.172 1.00 97.12 175 TYR A O 1
ATOM 1455 N N . ASN A 1 176 ? -13.197 -7.179 -4.988 1.00 97.38 176 ASN A N 1
ATOM 1456 C CA . ASN A 1 176 ? -12.556 -6.285 -5.957 1.00 97.38 176 ASN A CA 1
ATOM 1457 C C . ASN A 1 176 ? -11.029 -6.459 -6.006 1.00 97.38 176 ASN A C 1
ATOM 1459 O O . ASN A 1 176 ? -10.400 -6.064 -6.990 1.00 97.38 176 ASN A O 1
ATOM 1463 N N . TRP A 1 177 ? -10.409 -7.058 -4.978 1.00 96.56 177 TRP A N 1
ATOM 1464 C CA . TRP A 1 177 ? -8.984 -7.389 -5.047 1.00 96.56 177 TRP A CA 1
ATOM 1465 C C . TRP A 1 177 ? -8.735 -8.464 -6.115 1.00 96.56 177 TRP A C 1
ATOM 1467 O O . TRP A 1 177 ? -9.382 -9.517 -6.064 1.00 96.56 177 TRP A O 1
ATOM 1477 N N . PRO A 1 178 ? -7.792 -8.253 -7.052 1.00 91.69 178 PRO A N 1
ATOM 1478 C CA . PRO A 1 178 ? -7.629 -9.127 -8.212 1.00 91.69 178 PRO A CA 1
ATOM 1479 C C . PRO A 1 178 ? -7.041 -10.501 -7.874 1.00 91.69 178 PRO A C 1
ATOM 1481 O O . PRO A 1 178 ? -7.165 -11.421 -8.676 1.00 91.69 178 PRO A O 1
ATOM 1484 N N . ALA A 1 179 ? -6.382 -10.654 -6.721 1.00 90.69 179 ALA A N 1
ATOM 1485 C CA . ALA A 1 179 ? -5.805 -11.931 -6.323 1.00 90.69 179 ALA A CA 1
ATOM 1486 C C . ALA A 1 179 ? -6.864 -12.838 -5.681 1.00 90.69 179 ALA A C 1
ATOM 1488 O O . ALA A 1 179 ? -7.468 -12.491 -4.664 1.00 90.69 179 ALA A O 1
ATOM 1489 N N . ASP A 1 180 ? -7.031 -14.042 -6.229 1.00 90.31 180 ASP A N 1
ATOM 1490 C CA . ASP A 1 180 ? -7.904 -15.070 -5.649 1.00 90.31 180 ASP A CA 1
ATOM 1491 C C . ASP A 1 180 ? -7.416 -15.534 -4.275 1.00 90.31 180 ASP A C 1
ATOM 1493 O O . ASP A 1 180 ? -8.207 -15.920 -3.416 1.00 90.31 180 ASP A O 1
ATOM 1497 N N . GLN A 1 181 ? -6.102 -15.486 -4.053 1.00 92.12 181 GLN A N 1
ATOM 1498 C CA . GLN A 1 181 ? -5.467 -15.917 -2.819 1.00 92.12 181 GLN A CA 1
ATOM 1499 C C . GLN A 1 181 ? -4.637 -14.797 -2.205 1.00 92.12 181 GLN A C 1
ATOM 1501 O O . GLN A 1 181 ? -3.729 -14.273 -2.841 1.00 92.12 181 GLN A O 1
ATOM 1506 N N . VAL A 1 182 ? -4.896 -14.526 -0.928 1.00 96.31 182 VAL A N 1
ATOM 1507 C CA . VAL A 1 182 ? -4.076 -13.661 -0.080 1.00 96.31 182 VAL A CA 1
ATOM 1508 C C . VAL A 1 182 ? -3.614 -14.466 1.134 1.00 96.31 182 VAL A C 1
ATOM 1510 O O . VAL A 1 182 ? -4.372 -15.254 1.710 1.00 96.31 182 VAL A O 1
ATOM 1513 N N . ASP A 1 183 ? -2.346 -14.297 1.486 1.00 96.12 183 ASP A N 1
ATOM 1514 C CA . ASP A 1 183 ? -1.687 -14.965 2.605 1.00 96.12 183 ASP A CA 1
ATOM 1515 C C . ASP A 1 183 ? -1.329 -14.007 3.730 1.00 96.12 183 ASP A C 1
ATOM 1517 O O . ASP A 1 183 ? -1.395 -14.406 4.890 1.00 96.12 183 ASP A O 1
ATOM 1521 N N . MET A 1 184 ? -0.974 -12.765 3.399 1.00 97.81 184 MET A N 1
ATOM 1522 C CA . MET A 1 184 ? -0.600 -11.747 4.373 1.00 97.81 184 MET A CA 1
ATOM 1523 C C . MET A 1 184 ? -1.317 -10.434 4.075 1.00 97.81 184 MET A C 1
ATOM 1525 O O . MET A 1 184 ? -1.207 -9.887 2.978 1.00 97.81 184 MET A O 1
ATOM 1529 N N . ILE A 1 185 ? -2.013 -9.916 5.078 1.00 98.69 185 ILE A N 1
ATOM 1530 C CA . ILE A 1 185 ? -2.556 -8.564 5.098 1.00 98.69 185 ILE A CA 1
ATOM 1531 C C . ILE A 1 185 ? -1.817 -7.789 6.173 1.00 98.69 185 ILE A C 1
ATOM 1533 O O . ILE A 1 185 ? -1.746 -8.249 7.308 1.00 98.69 185 ILE A O 1
ATOM 1537 N N . VAL A 1 186 ? -1.328 -6.602 5.831 1.00 98.75 186 VAL A N 1
ATOM 1538 C CA . VAL A 1 186 ? -0.968 -5.593 6.831 1.00 98.75 186 VAL A CA 1
ATOM 1539 C C . VAL A 1 186 ? -2.028 -4.511 6.753 1.00 98.75 186 VAL A C 1
ATOM 1541 O O . VAL A 1 186 ? -2.274 -3.958 5.680 1.00 98.75 186 VAL A O 1
ATOM 1544 N N . VAL A 1 187 ? -2.682 -4.251 7.878 1.00 98.75 187 VAL A N 1
ATOM 1545 C CA . VAL A 1 187 ? -3.755 -3.272 8.006 1.00 98.75 187 VAL A CA 1
ATOM 1546 C C . VAL A 1 187 ? -3.366 -2.197 9.009 1.00 98.75 187 VAL A C 1
ATOM 1548 O O . VAL A 1 187 ? -2.754 -2.488 10.035 1.00 98.75 187 VAL A O 1
ATOM 1551 N N . THR A 1 188 ? -3.730 -0.955 8.710 1.00 98.62 188 THR A N 1
ATOM 1552 C CA . THR A 1 188 ? -3.596 0.195 9.609 1.00 98.62 188 THR A CA 1
ATOM 1553 C C . THR A 1 188 ? -4.827 1.093 9.489 1.00 98.62 188 THR A C 1
ATOM 1555 O O . THR A 1 188 ? -5.462 1.130 8.434 1.00 98.62 188 THR A O 1
ATOM 1558 N N . ASP A 1 189 ? -5.164 1.821 10.554 1.00 98.38 189 ASP A N 1
ATOM 1559 C CA . ASP A 1 189 ? -6.155 2.908 10.527 1.00 98.38 189 ASP A CA 1
ATOM 1560 C C . ASP A 1 189 ? -5.505 4.306 10.498 1.00 98.38 189 ASP A C 1
ATOM 1562 O O . ASP A 1 189 ? -6.182 5.337 10.598 1.00 98.38 189 ASP A O 1
ATOM 1566 N N . GLY A 1 190 ? -4.170 4.354 10.428 1.00 97.94 190 GLY A N 1
ATOM 1567 C CA . GLY A 1 190 ? -3.397 5.589 10.383 1.00 97.94 190 GLY A CA 1
ATOM 1568 C C . GLY A 1 190 ? -3.413 6.419 11.667 1.00 97.94 190 GLY A C 1
ATOM 1569 O O . GLY A 1 190 ? -3.020 7.587 11.637 1.00 97.94 190 GLY A O 1
ATOM 1570 N N . SER A 1 191 ? -3.912 5.877 12.782 1.00 97.50 191 SER A N 1
ATOM 1571 C CA . SER A 1 191 ? -4.178 6.656 14.000 1.00 97.50 191 SER A CA 1
ATOM 1572 C C . SER A 1 191 ? -2.938 6.942 14.847 1.00 97.50 191 SER A C 1
ATOM 1574 O O . SER A 1 191 ? -2.964 7.865 15.671 1.00 97.50 191 SER A O 1
ATOM 1576 N N . ARG A 1 192 ? -1.856 6.179 14.659 1.00 96.50 192 ARG A N 1
ATOM 1577 C CA . ARG A 1 192 ? -0.576 6.366 15.349 1.00 96.50 192 ARG A CA 1
ATOM 1578 C C . ARG A 1 192 ? 0.586 5.938 14.450 1.00 96.50 192 ARG A C 1
ATOM 1580 O O . ARG A 1 192 ? 1.283 4.977 14.749 1.00 96.50 192 ARG A O 1
ATOM 1587 N N . ILE A 1 193 ? 0.817 6.687 13.375 1.00 96.19 193 ILE A N 1
ATOM 1588 C CA . ILE A 1 193 ? 1.937 6.423 12.472 1.00 96.19 193 ILE A CA 1
ATOM 1589 C C . ILE A 1 193 ? 3.255 6.740 13.173 1.00 96.19 193 ILE A C 1
ATOM 1591 O O . ILE A 1 193 ? 3.609 7.913 13.336 1.00 96.19 193 ILE A O 1
ATOM 1595 N N . LEU A 1 194 ? 3.989 5.706 13.586 1.00 91.19 194 LEU A N 1
ATOM 1596 C CA . LEU A 1 194 ? 5.266 5.815 14.294 1.00 91.19 194 LEU A CA 1
ATOM 1597 C C . LEU A 1 194 ? 5.197 6.838 15.460 1.00 91.19 194 LEU A C 1
ATOM 1599 O O . LEU A 1 194 ? 4.367 6.743 16.366 1.00 91.19 194 LEU A O 1
ATOM 1603 N N . GLY A 1 195 ? 6.074 7.849 15.442 1.00 90.31 195 GLY A N 1
ATOM 1604 C CA . GLY A 1 195 ? 6.051 9.009 16.344 1.00 90.31 195 GLY A CA 1
ATOM 1605 C C . GLY A 1 195 ? 5.380 10.258 15.758 1.00 90.31 195 GLY A C 1
ATOM 1606 O O . GLY A 1 195 ? 5.510 11.335 16.334 1.00 90.31 195 GLY A O 1
ATOM 1607 N N . LEU A 1 196 ? 4.718 10.147 14.603 1.00 93.62 196 LEU A N 1
ATOM 1608 C CA . LEU A 1 196 ? 4.127 11.266 13.856 1.00 93.62 196 LEU A CA 1
ATOM 1609 C C . LEU A 1 196 ? 2.652 11.506 14.204 1.00 93.62 196 LEU A C 1
ATOM 1611 O O . LEU A 1 196 ? 2.115 12.567 13.888 1.00 93.62 196 LEU A O 1
ATOM 1615 N N . GLY A 1 197 ? 2.021 10.552 14.890 1.00 96.12 197 GLY A N 1
ATOM 1616 C CA . GLY A 1 197 ? 0.640 10.652 15.348 1.00 96.12 197 GLY A CA 1
ATOM 1617 C C . GLY A 1 197 ? -0.369 10.260 14.274 1.00 96.12 197 GLY A C 1
ATOM 1618 O O . GLY A 1 197 ? -0.132 9.355 13.479 1.00 96.12 197 GLY A O 1
ATOM 1619 N N . ASP A 1 198 ? -1.522 10.917 14.298 1.00 98.12 198 ASP A N 1
ATOM 1620 C CA . ASP A 1 198 ? -2.642 10.621 13.413 1.00 98.12 198 ASP A CA 1
ATOM 1621 C C . ASP A 1 198 ? -2.411 11.209 12.015 1.00 98.12 198 ASP A C 1
ATOM 1623 O O . ASP A 1 198 ? -2.321 12.429 11.856 1.00 98.12 198 ASP A O 1
ATOM 1627 N N . LEU A 1 199 ? -2.322 10.342 11.007 1.00 98.12 199 LEU A N 1
ATOM 1628 C CA . LEU A 1 199 ? -2.209 10.725 9.598 1.00 98.12 199 LEU A CA 1
ATOM 1629 C C . LEU A 1 199 ? -3.392 10.210 8.752 1.00 98.12 199 LEU A C 1
ATOM 1631 O O . LEU A 1 199 ? -3.405 10.404 7.539 1.00 98.12 199 LEU A O 1
ATOM 1635 N N . GLY A 1 200 ? -4.391 9.561 9.361 1.00 98.12 200 GLY A N 1
ATOM 1636 C CA . GLY A 1 200 ? -5.541 9.004 8.636 1.00 98.12 200 GLY A CA 1
ATOM 1637 C C . GLY A 1 200 ? -5.129 8.131 7.441 1.00 98.12 200 GLY A C 1
ATOM 1638 O O . GLY A 1 200 ? -4.182 7.347 7.525 1.00 98.12 200 GLY A O 1
ATOM 1639 N N . VAL A 1 201 ? -5.781 8.321 6.291 1.00 97.62 201 VAL A N 1
ATOM 1640 C CA . VAL A 1 201 ? -5.534 7.567 5.043 1.00 97.62 201 VAL A CA 1
ATOM 1641 C C . VAL A 1 201 ? -4.107 7.688 4.527 1.00 97.62 201 VAL A C 1
ATOM 1643 O O . VAL A 1 201 ? -3.615 6.805 3.820 1.00 97.62 201 VAL A O 1
ATOM 1646 N N . HIS A 1 202 ? -3.386 8.741 4.904 1.00 97.50 202 HIS A N 1
ATOM 1647 C CA . HIS A 1 202 ? -1.981 8.857 4.538 1.00 97.50 202 HIS A CA 1
ATOM 1648 C C . HIS A 1 202 ? -1.110 7.745 5.137 1.00 97.50 202 HIS A C 1
ATOM 1650 O O . HIS A 1 202 ? -0.039 7.453 4.606 1.00 97.50 202 HIS A O 1
ATOM 1656 N N . GLY A 1 203 ? -1.575 7.090 6.203 1.00 97.38 203 GLY A N 1
ATOM 1657 C CA . GLY A 1 203 ? -0.882 5.997 6.878 1.00 97.38 203 GLY A CA 1
ATOM 1658 C C . GLY A 1 203 ? -0.694 4.721 6.051 1.00 97.38 203 GLY A C 1
ATOM 1659 O O . GLY A 1 203 ? 0.103 3.869 6.432 1.00 97.38 203 GLY A O 1
ATOM 1660 N N . ILE A 1 204 ? -1.358 4.576 4.897 1.00 97.69 204 ILE A N 1
ATOM 1661 C CA . ILE A 1 204 ? -1.297 3.353 4.071 1.00 97.69 204 ILE A CA 1
ATOM 1662 C C . ILE A 1 204 ? 0.133 3.027 3.613 1.00 97.69 204 ILE A C 1
ATOM 1664 O O . ILE A 1 204 ? 0.459 1.866 3.358 1.00 97.69 204 ILE A O 1
ATOM 1668 N N . GLY A 1 205 ? 1.010 4.036 3.553 1.00 96.25 205 GLY A N 1
ATOM 1669 C CA . GLY A 1 205 ? 2.431 3.851 3.266 1.00 96.25 205 GLY A CA 1
ATOM 1670 C C . GLY A 1 205 ? 3.108 2.850 4.207 1.00 96.25 205 GLY A C 1
ATOM 1671 O O . GLY A 1 205 ? 3.975 2.103 3.758 1.00 96.25 205 GLY A O 1
ATOM 1672 N N . ILE A 1 206 ? 2.672 2.770 5.468 1.00 97.19 206 ILE A N 1
ATOM 1673 C CA . ILE A 1 206 ? 3.174 1.800 6.449 1.00 97.19 206 ILE A CA 1
ATOM 1674 C C . ILE A 1 206 ? 2.830 0.371 6.038 1.00 97.19 206 ILE A C 1
ATOM 1676 O O . ILE A 1 206 ? 3.729 -0.462 5.944 1.00 97.19 206 ILE A O 1
ATOM 1680 N N . ALA A 1 207 ? 1.562 0.097 5.720 1.00 98.06 207 ALA A N 1
ATOM 1681 C CA . ALA A 1 207 ? 1.127 -1.232 5.298 1.00 98.06 207 ALA A CA 1
ATOM 1682 C C . ALA A 1 207 ? 1.844 -1.695 4.019 1.00 98.06 207 ALA A C 1
ATOM 1684 O O . ALA A 1 207 ? 2.293 -2.839 3.937 1.00 98.06 207 ALA A O 1
ATOM 1685 N N . ILE A 1 208 ? 2.006 -0.790 3.045 1.00 97.38 208 ILE A N 1
ATOM 1686 C CA . ILE A 1 208 ? 2.742 -1.065 1.803 1.00 97.38 208 ILE A CA 1
ATOM 1687 C C . ILE A 1 208 ? 4.212 -1.379 2.114 1.00 97.38 208 ILE A C 1
ATOM 1689 O O . ILE A 1 208 ? 4.717 -2.423 1.707 1.00 97.38 208 ILE A O 1
ATOM 1693 N N . GLY A 1 209 ? 4.892 -0.511 2.869 1.00 96.56 209 GLY A N 1
ATOM 1694 C CA . GLY A 1 209 ? 6.311 -0.676 3.186 1.00 96.56 209 GLY A CA 1
ATOM 1695 C C . GLY A 1 209 ? 6.597 -1.924 4.027 1.00 96.56 209 GLY A C 1
ATOM 1696 O O . GLY A 1 209 ? 7.586 -2.614 3.785 1.00 96.56 209 GLY A O 1
ATOM 1697 N N . LYS A 1 210 ? 5.717 -2.268 4.976 1.00 97.19 210 LYS A N 1
ATOM 1698 C CA . LYS A 1 210 ? 5.848 -3.487 5.787 1.00 97.19 210 LYS A CA 1
ATOM 1699 C C . LYS A 1 210 ? 5.749 -4.742 4.922 1.00 97.19 210 LYS A C 1
ATOM 1701 O O . LYS A 1 210 ? 6.560 -5.656 5.062 1.00 97.19 210 LYS A O 1
ATOM 1706 N N . LEU A 1 211 ? 4.790 -4.777 3.995 1.00 97.69 211 LEU A N 1
ATOM 1707 C CA . LEU A 1 211 ? 4.642 -5.888 3.056 1.00 97.69 211 LEU A CA 1
ATOM 1708 C C . LEU A 1 211 ? 5.817 -5.990 2.083 1.00 97.69 211 LEU A C 1
ATOM 1710 O O . LEU A 1 211 ? 6.260 -7.102 1.806 1.00 97.69 211 LEU A O 1
ATOM 1714 N N . ASP A 1 212 ? 6.391 -4.867 1.648 1.00 97.00 212 ASP A N 1
ATOM 1715 C CA . ASP A 1 212 ? 7.618 -4.882 0.848 1.00 97.00 212 ASP A CA 1
ATOM 1716 C C . ASP A 1 212 ? 8.785 -5.549 1.587 1.00 97.00 212 ASP A C 1
ATOM 1718 O O . ASP A 1 212 ? 9.540 -6.317 0.984 1.00 97.00 212 ASP A O 1
ATOM 1722 N N . LEU A 1 213 ? 8.906 -5.326 2.900 1.00 96.25 213 LEU A N 1
ATOM 1723 C CA . LEU A 1 213 ? 9.890 -6.025 3.728 1.00 96.25 213 LEU A CA 1
ATOM 1724 C C . LEU A 1 213 ? 9.566 -7.515 3.879 1.00 96.25 213 LEU A C 1
ATOM 1726 O O . LEU A 1 213 ? 10.481 -8.331 3.804 1.00 96.25 213 LEU A O 1
ATOM 1730 N N . TYR A 1 214 ? 8.298 -7.903 4.036 1.00 96.06 214 TYR A N 1
ATOM 1731 C CA . TYR A 1 214 ? 7.923 -9.323 4.058 1.00 96.06 214 TYR A CA 1
ATOM 1732 C C . TYR A 1 214 ? 8.271 -10.040 2.753 1.00 96.06 214 TYR A C 1
ATOM 1734 O O . TYR A 1 214 ? 8.792 -11.156 2.777 1.00 96.06 214 TYR A O 1
ATOM 1742 N N . VAL A 1 215 ? 8.017 -9.406 1.610 1.00 95.31 215 VAL A N 1
ATOM 1743 C CA . VAL A 1 215 ? 8.372 -9.978 0.309 1.00 95.31 215 VAL A CA 1
ATOM 1744 C C . VAL A 1 215 ? 9.891 -10.086 0.176 1.00 95.31 215 VAL A C 1
ATOM 1746 O O . VAL A 1 215 ? 10.404 -11.163 -0.128 1.00 95.31 215 VAL A O 1
ATOM 1749 N N . ALA A 1 216 ? 10.627 -9.004 0.442 1.00 94.88 216 ALA A N 1
ATOM 1750 C CA . ALA A 1 216 ? 12.071 -8.972 0.225 1.00 94.88 216 ALA A CA 1
ATOM 1751 C C . ALA A 1 216 ? 12.868 -9.806 1.244 1.00 94.88 216 ALA A C 1
ATOM 1753 O O . ALA A 1 216 ? 13.813 -10.491 0.863 1.00 94.88 216 ALA A O 1
ATOM 1754 N N . ALA A 1 217 ? 12.507 -9.763 2.528 1.00 92.94 217 ALA A N 1
ATOM 1755 C CA . ALA A 1 217 ? 13.274 -10.400 3.600 1.00 92.94 217 ALA A CA 1
ATOM 1756 C C . ALA A 1 217 ? 12.762 -11.800 3.970 1.00 92.94 217 ALA A C 1
ATOM 1758 O O . ALA A 1 217 ? 13.562 -12.657 4.338 1.00 92.94 217 ALA A O 1
ATOM 1759 N N . ALA A 1 218 ? 11.450 -12.049 3.876 1.00 91.38 218 ALA A N 1
ATOM 1760 C CA . ALA A 1 218 ? 10.848 -13.339 4.232 1.00 91.38 218 ALA A CA 1
ATOM 1761 C C . ALA A 1 218 ? 10.428 -14.180 3.011 1.00 91.38 218 ALA A C 1
ATOM 1763 O O . ALA A 1 218 ? 10.017 -15.329 3.171 1.00 91.38 218 ALA A O 1
ATOM 1764 N N . GLY A 1 219 ? 10.542 -13.638 1.793 1.00 90.88 219 GLY A N 1
ATOM 1765 C CA . GLY A 1 219 ? 10.256 -14.363 0.554 1.00 90.88 219 GLY A CA 1
ATOM 1766 C C . GLY A 1 219 ? 8.770 -14.621 0.299 1.00 90.88 219 GLY A C 1
ATOM 1767 O O . GLY A 1 219 ? 8.445 -15.497 -0.510 1.00 90.88 219 GLY A O 1
ATOM 1768 N N . ILE A 1 220 ? 7.871 -13.890 0.975 1.00 92.12 220 ILE A N 1
ATOM 1769 C CA . ILE A 1 220 ? 6.423 -13.996 0.745 1.00 92.12 220 ILE A CA 1
ATOM 1770 C C . ILE A 1 220 ? 6.115 -13.636 -0.711 1.00 92.12 220 ILE A C 1
ATOM 1772 O O . ILE A 1 220 ? 6.689 -12.702 -1.266 1.00 92.12 220 ILE A O 1
ATOM 1776 N N . ASN A 1 221 ? 5.208 -14.379 -1.348 1.00 91.19 221 ASN A N 1
ATOM 1777 C CA . ASN A 1 221 ? 4.812 -14.086 -2.722 1.00 91.19 221 ASN A CA 1
ATOM 1778 C C . ASN A 1 221 ? 4.115 -12.711 -2.824 1.00 91.19 221 ASN A C 1
ATOM 1780 O O . ASN A 1 221 ? 3.051 -12.544 -2.224 1.00 91.19 221 ASN A O 1
ATOM 1784 N N . PRO A 1 222 ? 4.637 -11.761 -3.627 1.00 92.19 222 PRO A N 1
ATOM 1785 C CA . PRO A 1 222 ? 4.054 -10.425 -3.746 1.00 92.19 222 PRO A CA 1
ATOM 1786 C C . PRO A 1 222 ? 2.635 -10.405 -4.335 1.00 92.19 222 PRO A C 1
ATOM 1788 O O . PRO A 1 222 ? 1.856 -9.507 -4.044 1.00 92.19 222 PRO A O 1
ATOM 1791 N N . GLN A 1 223 ? 2.226 -11.427 -5.092 1.00 90.75 223 GLN A N 1
ATOM 1792 C CA . GLN A 1 223 ? 0.840 -11.532 -5.578 1.00 90.75 223 GLN A CA 1
ATOM 1793 C C . GLN A 1 223 ? -0.153 -11.952 -4.485 1.00 90.75 223 GLN A C 1
ATOM 1795 O O . GLN A 1 223 ? -1.362 -11.911 -4.700 1.00 90.75 223 GLN A O 1
ATOM 1800 N N . ARG A 1 224 ? 0.350 -12.402 -3.329 1.00 93.69 224 ARG A N 1
ATOM 1801 C CA . ARG A 1 224 ? -0.442 -12.943 -2.213 1.00 93.69 224 ARG A CA 1
ATOM 1802 C C . ARG A 1 224 ? -0.356 -12.051 -0.974 1.00 93.69 224 ARG A C 1
ATOM 1804 O O . ARG A 1 224 ? -0.739 -12.487 0.112 1.00 93.69 224 ARG A O 1
ATOM 1811 N N . VAL A 1 225 ? 0.111 -10.812 -1.126 1.00 96.62 225 VAL A N 1
ATOM 1812 C CA . VAL A 1 225 ? 0.050 -9.789 -0.078 1.00 96.62 225 VAL A CA 1
ATOM 1813 C C . VAL A 1 225 ? -1.014 -8.744 -0.397 1.00 96.62 225 VAL A C 1
ATOM 1815 O O . VAL A 1 225 ? -1.313 -8.488 -1.562 1.00 96.62 225 VAL A O 1
ATOM 1818 N N . LEU A 1 226 ? -1.600 -8.146 0.638 1.00 98.25 226 LEU A N 1
ATOM 1819 C CA . LEU A 1 226 ? -2.619 -7.109 0.495 1.00 98.25 226 LEU A CA 1
ATOM 1820 C C . LEU A 1 226 ? -2.431 -6.020 1.568 1.00 98.25 226 LEU A C 1
ATOM 1822 O O . LEU A 1 226 ? -2.714 -6.261 2.743 1.00 98.25 226 LEU A O 1
ATOM 1826 N N . PRO A 1 227 ? -1.962 -4.818 1.189 1.00 98.44 227 PRO A N 1
ATOM 1827 C CA . PRO A 1 227 ? -1.971 -3.656 2.071 1.00 98.44 227 PRO A CA 1
ATOM 1828 C C . PRO A 1 227 ? -3.400 -3.138 2.252 1.00 98.44 227 PRO A C 1
ATOM 1830 O O . PRO A 1 227 ? -4.126 -2.976 1.267 1.00 98.44 227 PRO A O 1
ATOM 1833 N N . VAL A 1 228 ? -3.798 -2.836 3.488 1.00 98.75 228 VAL A N 1
ATOM 1834 C CA . VAL A 1 228 ? -5.134 -2.308 3.793 1.00 98.75 228 VAL A CA 1
ATOM 1835 C C . VAL A 1 228 ? -5.059 -1.034 4.629 1.00 98.75 228 VAL A C 1
ATOM 1837 O O . VAL A 1 228 ? -4.302 -0.950 5.595 1.00 98.75 228 VAL A O 1
ATOM 1840 N N . MET A 1 229 ? -5.894 -0.061 4.269 1.00 98.56 229 MET A N 1
ATOM 1841 C CA . MET A 1 229 ? -6.207 1.119 5.069 1.00 98.56 229 MET A CA 1
ATOM 1842 C C . MET A 1 229 ? -7.668 1.056 5.504 1.00 98.56 229 MET A C 1
ATOM 1844 O O . MET A 1 229 ? -8.546 0.894 4.655 1.00 98.56 229 MET A O 1
ATOM 1848 N N . ILE A 1 230 ? -7.920 1.215 6.802 1.00 98.69 230 ILE A N 1
ATOM 1849 C CA . ILE A 1 230 ? -9.271 1.405 7.331 1.00 98.69 230 ILE A CA 1
ATOM 1850 C C . ILE A 1 230 ? -9.453 2.878 7.696 1.00 98.69 230 ILE A C 1
ATOM 1852 O O . ILE A 1 230 ? -8.878 3.364 8.669 1.00 98.69 230 ILE A O 1
ATOM 1856 N N . ASP A 1 231 ? -10.261 3.586 6.918 1.00 98.62 231 ASP A N 1
ATOM 1857 C CA . ASP A 1 231 ? -10.553 4.998 7.116 1.00 98.62 231 ASP A CA 1
ATOM 1858 C C . ASP A 1 231 ? -11.813 5.197 7.961 1.00 98.62 231 ASP A C 1
ATOM 1860 O O . ASP A 1 231 ? -12.941 5.170 7.479 1.00 98.62 231 ASP A O 1
ATOM 1864 N N . VAL A 1 232 ? -11.613 5.414 9.255 1.00 98.44 232 VAL A N 1
ATOM 1865 C CA . VAL A 1 232 ? -12.686 5.770 10.194 1.00 98.44 232 VAL A CA 1
ATOM 1866 C C . VAL A 1 232 ? -12.720 7.271 10.488 1.00 98.44 232 VAL A C 1
ATOM 1868 O O . VAL A 1 232 ? -13.221 7.660 11.542 1.00 98.44 232 VAL A O 1
ATOM 1871 N N . GLY A 1 233 ? -12.119 8.092 9.622 1.00 98.25 233 GLY A N 1
ATOM 1872 C CA . GLY A 1 233 ? -11.856 9.508 9.862 1.00 98.25 233 GLY A CA 1
ATOM 1873 C C . GLY A 1 233 ? -10.459 9.775 10.435 1.00 98.25 233 GLY A C 1
ATOM 1874 O O . GLY A 1 233 ? -9.648 8.870 10.664 1.00 98.25 233 GLY A O 1
ATOM 1875 N N . THR A 1 234 ? -10.165 11.046 10.707 1.00 98.56 234 THR A N 1
ATOM 1876 C CA . THR A 1 234 ? -8.913 11.500 11.333 1.00 98.56 234 THR A CA 1
ATOM 1877 C C . THR A 1 234 ? -9.170 12.629 12.327 1.00 98.56 234 THR A C 1
ATOM 1879 O O . THR A 1 234 ? -10.000 13.500 12.112 1.00 98.56 234 THR A O 1
ATOM 1882 N N . ASN A 1 235 ? -8.426 12.645 13.432 1.00 98.38 235 ASN A N 1
ATOM 1883 C CA . ASN A 1 235 ? -8.427 13.750 14.393 1.00 98.38 235 ASN A CA 1
ATOM 1884 C C . ASN A 1 235 ? -7.322 14.775 14.098 1.00 98.38 235 ASN A C 1
ATOM 1886 O O . ASN A 1 235 ? -7.076 15.684 14.894 1.00 98.38 235 ASN A O 1
ATOM 1890 N N . ASN A 1 236 ? -6.625 14.639 12.967 1.00 98.12 236 ASN A N 1
ATOM 1891 C CA . ASN A 1 236 ? -5.628 15.602 12.537 1.00 98.12 236 ASN A CA 1
ATOM 1892 C C . ASN A 1 236 ? -6.297 16.809 11.866 1.00 98.12 236 ASN A C 1
ATOM 1894 O O . ASN A 1 236 ? -6.578 16.810 10.670 1.00 98.12 236 ASN A O 1
ATOM 1898 N N . GLU A 1 237 ? -6.468 17.881 12.639 1.00 98.06 237 GLU A N 1
ATOM 1899 C CA . GLU A 1 237 ? -7.045 19.162 12.204 1.00 98.06 237 GLU A CA 1
ATOM 1900 C C . GLU A 1 237 ? -6.435 19.750 10.927 1.00 98.06 237 GLU A C 1
ATOM 1902 O O . GLU A 1 237 ? -7.106 20.491 10.209 1.00 98.06 237 GLU A O 1
ATOM 1907 N N . LYS A 1 238 ? -5.153 19.475 10.650 1.00 97.38 238 LYS A N 1
ATOM 1908 C CA . LYS A 1 238 ? -4.510 19.962 9.425 1.00 97.38 238 LYS A CA 1
ATOM 1909 C C . LYS A 1 238 ? -5.029 19.212 8.204 1.00 97.38 238 LYS A C 1
ATOM 1911 O O . LYS A 1 238 ? -5.277 19.851 7.193 1.00 97.38 238 LYS A O 1
ATOM 1916 N N . LEU A 1 239 ? -5.210 17.895 8.320 1.00 97.69 239 LEU A N 1
ATOM 1917 C CA . LEU A 1 239 ? -5.737 17.052 7.245 1.00 97.69 239 LEU A CA 1
ATOM 1918 C C . LEU A 1 239 ? -7.230 17.299 7.025 1.00 97.69 239 LEU A C 1
ATOM 1920 O O . LEU A 1 239 ? -7.653 17.426 5.883 1.00 97.69 239 LEU A O 1
ATOM 1924 N N . LEU A 1 240 ? -8.006 17.481 8.099 1.00 98.00 240 LEU A N 1
ATOM 1925 C CA . LEU A 1 240 ? -9.433 17.827 8.002 1.00 98.00 240 LEU A CA 1
ATOM 1926 C C . LEU A 1 240 ? -9.683 19.134 7.235 1.00 98.00 240 LEU A C 1
ATOM 1928 O O . LEU A 1 240 ? -10.715 19.291 6.592 1.00 98.00 240 LEU A O 1
ATOM 1932 N N . LYS A 1 241 ? -8.740 20.081 7.299 1.00 97.56 241 LYS A N 1
ATOM 1933 C CA . LYS A 1 241 ? -8.823 21.381 6.613 1.00 97.56 241 LYS A CA 1
ATOM 1934 C C . LYS A 1 241 ? -8.136 21.388 5.252 1.00 97.56 241 LYS A C 1
ATOM 1936 O O . LYS A 1 241 ? -8.221 22.395 4.551 1.00 97.56 241 LYS A O 1
ATOM 1941 N N . ASP A 1 242 ? -7.432 20.318 4.893 1.00 97.00 242 ASP A N 1
ATOM 1942 C CA . ASP A 1 242 ? -6.730 20.219 3.620 1.00 97.00 242 ASP A CA 1
ATOM 1943 C C . ASP A 1 242 ? -7.700 19.717 2.535 1.00 97.00 242 ASP A C 1
ATOM 1945 O O . ASP A 1 242 ? -8.116 18.556 2.575 1.00 97.00 242 ASP A O 1
ATOM 1949 N N . PRO A 1 243 ? -8.057 20.547 1.536 1.00 95.94 243 PRO A N 1
ATOM 1950 C CA . PRO A 1 243 ? -8.939 20.130 0.446 1.00 95.94 243 PRO A CA 1
ATOM 1951 C C . PRO A 1 243 ? -8.314 19.067 -0.473 1.00 95.94 243 PRO A C 1
ATOM 1953 O O . PRO A 1 243 ? -9.013 18.514 -1.317 1.00 95.94 243 PRO A O 1
ATOM 1956 N N . LEU A 1 244 ? -7.009 18.802 -0.355 1.00 96.19 244 LEU A N 1
ATOM 1957 C CA . LEU A 1 244 ? -6.300 17.755 -1.095 1.00 96.19 244 LEU A CA 1
ATOM 1958 C C . LEU A 1 244 ? -6.151 16.458 -0.284 1.00 96.19 244 LEU A C 1
ATOM 1960 O O . LEU A 1 244 ? -5.534 15.496 -0.762 1.00 96.19 244 LEU A O 1
ATOM 1964 N N . TYR A 1 245 ? -6.675 16.405 0.943 1.00 97.38 245 TYR A N 1
ATOM 1965 C CA . TYR A 1 245 ? -6.726 15.170 1.715 1.00 97.38 245 TYR A CA 1
ATOM 1966 C C . TYR A 1 245 ? -7.626 14.141 1.014 1.00 97.38 245 TYR A C 1
ATOM 1968 O O . TYR A 1 245 ? -8.701 14.472 0.528 1.00 97.38 245 TYR A O 1
ATOM 1976 N N . LEU A 1 246 ? -7.149 12.896 0.915 1.00 96.69 246 LEU A N 1
ATOM 1977 C CA . LEU A 1 246 ? -7.827 11.831 0.162 1.00 96.69 246 LEU A CA 1
ATOM 1978 C C . LEU A 1 246 ? -8.777 10.973 1.012 1.00 96.69 246 LEU A C 1
ATOM 1980 O O . LEU A 1 246 ? -9.491 10.154 0.443 1.00 96.69 246 LEU A O 1
ATOM 1984 N N . GLY A 1 247 ? -8.732 11.094 2.340 1.00 97.44 247 GLY A N 1
ATOM 1985 C CA . GLY A 1 247 ? -9.607 10.338 3.239 1.00 97.44 247 GLY A CA 1
ATOM 1986 C C . GLY A 1 247 ? -10.850 11.117 3.660 1.00 97.44 247 GLY A C 1
ATOM 1987 O O . GLY A 1 247 ? -11.029 12.277 3.284 1.00 97.44 247 GLY A O 1
ATOM 1988 N N . LEU A 1 248 ? -11.669 10.490 4.501 1.00 98.00 248 LEU A N 1
ATOM 1989 C CA . LEU A 1 248 ? -12.851 11.086 5.108 1.00 98.00 248 LEU A CA 1
ATOM 1990 C C . LEU A 1 248 ? -12.473 12.349 5.890 1.00 98.00 248 LEU A C 1
ATOM 1992 O O . LEU A 1 248 ? -11.637 12.320 6.799 1.00 98.00 248 LEU A O 1
ATOM 1996 N N . GLN A 1 249 ? -13.116 13.468 5.553 1.00 97.12 249 GLN A N 1
ATOM 1997 C CA . GLN A 1 249 ? -12.954 14.752 6.243 1.00 97.12 249 GLN A CA 1
ATOM 1998 C C . GLN A 1 249 ? -13.831 14.825 7.502 1.00 97.12 249 GLN A C 1
ATOM 2000 O O . GLN A 1 249 ? -14.523 15.810 7.751 1.00 97.12 249 GLN A O 1
ATOM 2005 N N . GLU A 1 250 ? -13.782 13.767 8.307 1.00 97.75 250 GLU A N 1
ATOM 2006 C CA . GLU A 1 250 ? -14.544 13.621 9.542 1.00 97.75 250 GLU A CA 1
ATOM 2007 C C . GLU A 1 250 ? -13.634 13.190 10.691 1.00 97.75 250 GLU A C 1
ATOM 2009 O O . GLU A 1 250 ? -12.591 12.556 10.493 1.00 97.75 250 GLU A O 1
ATOM 2014 N N . HIS A 1 251 ? -14.036 13.536 11.913 1.00 98.50 251 HIS A N 1
ATOM 2015 C CA . HIS A 1 251 ? -13.353 13.071 13.114 1.00 98.50 251 HIS A CA 1
ATOM 2016 C C . HIS A 1 251 ? -13.459 11.557 13.266 1.00 98.50 251 HIS A C 1
ATOM 2018 O O . HIS A 1 251 ? -14.420 10.937 12.815 1.00 98.50 251 HIS A O 1
ATOM 2024 N N . ARG A 1 252 ? -12.471 10.964 13.947 1.00 98.44 252 ARG A N 1
ATOM 2025 C CA . ARG A 1 252 ? -12.430 9.512 14.127 1.00 98.44 252 ARG A CA 1
ATOM 2026 C C . ARG A 1 252 ? -13.658 9.001 14.860 1.00 98.44 252 ARG A C 1
ATOM 2028 O O . ARG A 1 252 ? -14.014 9.524 15.916 1.00 98.44 252 ARG A O 1
ATOM 2035 N N . LEU A 1 253 ? -14.204 7.896 14.361 1.00 98.00 253 LEU A N 1
ATOM 2036 C CA . LEU A 1 253 ? -15.146 7.088 15.123 1.00 98.00 253 LEU A CA 1
ATOM 2037 C C . LEU A 1 253 ? -14.531 6.617 16.446 1.00 98.00 253 LEU A C 1
ATOM 2039 O O . LEU A 1 253 ? -13.334 6.336 16.553 1.00 98.00 253 LEU A O 1
ATOM 2043 N N . GLU A 1 254 ? -15.390 6.462 17.447 1.00 97.06 254 GLU A N 1
ATOM 2044 C CA . GLU A 1 254 ? -15.029 6.006 18.786 1.00 97.06 254 GLU A CA 1
ATOM 2045 C C . GLU A 1 254 ? -15.984 4.900 19.259 1.00 97.06 254 GLU A C 1
ATOM 2047 O O . GLU A 1 254 ? -16.989 4.581 18.622 1.00 97.06 254 GLU A O 1
ATOM 2052 N N . GLY A 1 255 ? -15.666 4.285 20.399 1.00 97.06 255 GLY A N 1
ATOM 2053 C CA . GLY A 1 255 ? -16.569 3.334 21.051 1.00 97.06 255 GLY A CA 1
ATOM 2054 C C . GLY A 1 255 ? -16.886 2.101 20.200 1.00 97.06 255 GLY A C 1
ATOM 2055 O O . GLY A 1 255 ? -15.984 1.468 19.650 1.00 97.06 255 GLY A O 1
ATOM 2056 N N . ASP A 1 256 ? -18.160 1.718 20.164 1.00 97.50 256 ASP A N 1
ATOM 2057 C CA . ASP A 1 256 ? -18.617 0.506 19.475 1.00 97.50 256 ASP A CA 1
ATOM 2058 C C . ASP A 1 256 ? -18.818 0.720 17.972 1.00 97.50 256 ASP A C 1
ATOM 2060 O O . ASP A 1 256 ? -18.727 -0.233 17.205 1.00 97.50 256 ASP A O 1
ATOM 2064 N N . GLU A 1 257 ? -18.989 1.969 17.540 1.00 97.75 257 GLU A N 1
ATOM 2065 C CA . GLU A 1 257 ? -19.046 2.340 16.126 1.00 97.75 257 GLU A CA 1
ATOM 2066 C C . GLU A 1 257 ? -17.709 2.117 15.416 1.00 97.75 257 GLU A C 1
ATOM 2068 O O . GLU A 1 257 ? -17.672 1.650 14.280 1.00 97.75 257 GLU A O 1
ATOM 2073 N N . TYR A 1 258 ? -16.595 2.419 16.082 1.00 98.38 258 TYR A N 1
ATOM 2074 C CA . TYR A 1 258 ? -15.274 2.067 15.565 1.00 98.38 258 TYR A CA 1
ATOM 2075 C C . TYR A 1 258 ? -15.121 0.543 15.468 1.00 98.38 258 TYR A C 1
ATOM 2077 O O . TYR A 1 258 ? -14.694 0.008 14.449 1.00 98.38 258 TYR A O 1
ATOM 2085 N N . VAL A 1 259 ? -15.490 -0.175 16.536 1.00 98.25 259 VAL A N 1
ATOM 2086 C CA . VAL A 1 259 ? -15.293 -1.629 16.611 1.00 98.25 259 VAL A CA 1
ATOM 2087 C C . VAL A 1 259 ? -16.134 -2.368 15.576 1.00 98.25 259 VAL A C 1
ATOM 2089 O O . VAL A 1 259 ? -15.621 -3.318 1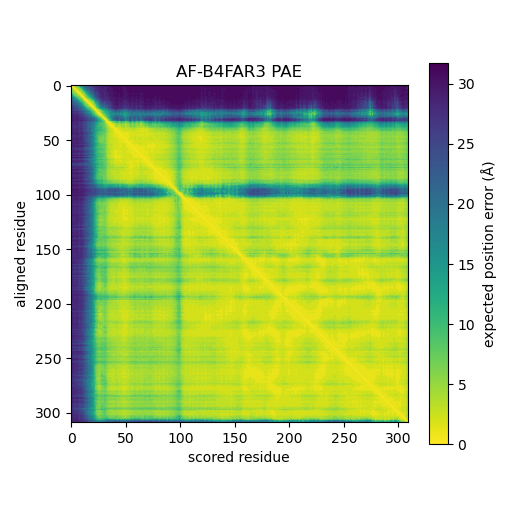4.995 1.00 98.25 259 VAL A O 1
ATOM 2092 N N . SER A 1 260 ? -17.362 -1.920 15.300 1.00 98.19 260 SER A N 1
ATOM 2093 C CA . SER A 1 260 ? -18.233 -2.560 14.310 1.00 98.19 260 SER A CA 1
ATOM 2094 C C . SER A 1 260 ? -17.661 -2.508 12.890 1.00 98.19 260 SER A C 1
ATOM 2096 O O . SER A 1 260 ? -17.777 -3.488 12.162 1.00 98.19 260 SER A O 1
ATOM 2098 N N . VAL A 1 261 ? -16.976 -1.419 12.521 1.00 98.44 261 VAL A N 1
ATOM 2099 C CA . VAL A 1 261 ? -16.273 -1.306 11.228 1.00 98.44 261 VAL A CA 1
ATOM 2100 C C . VAL A 1 261 ? -15.154 -2.344 11.134 1.00 98.44 261 VAL A C 1
ATOM 2102 O O . VAL A 1 261 ? -15.023 -3.041 10.131 1.00 98.44 261 VAL A O 1
ATOM 2105 N N . ILE A 1 262 ? -14.359 -2.489 12.199 1.00 98.56 262 ILE A N 1
ATOM 2106 C CA . ILE A 1 262 ? -13.277 -3.481 12.221 1.00 98.56 262 ILE A CA 1
ATOM 2107 C C . ILE A 1 262 ? -13.835 -4.911 12.243 1.00 98.56 262 ILE A C 1
ATOM 2109 O O . ILE A 1 262 ? -13.250 -5.795 11.621 1.00 98.56 262 ILE A O 1
ATOM 2113 N N . ASP A 1 263 ? -14.938 -5.153 12.956 1.00 98.50 263 ASP A N 1
ATOM 2114 C CA . ASP A 1 263 ? -15.615 -6.455 12.988 1.00 98.50 263 ASP A CA 1
ATOM 2115 C C . ASP A 1 263 ? -16.031 -6.882 11.578 1.00 98.50 263 ASP A C 1
ATOM 2117 O O . ASP A 1 263 ? -15.658 -7.969 11.134 1.00 98.50 263 ASP A O 1
ATOM 2121 N N . GLU A 1 264 ? -16.733 -6.003 10.859 1.00 98.62 264 GLU A N 1
ATOM 2122 C CA . GLU A 1 264 ? -17.190 -6.261 9.494 1.00 98.62 264 GLU A CA 1
ATOM 2123 C C . GLU A 1 264 ? -16.014 -6.527 8.546 1.00 98.62 264 GLU A C 1
ATOM 2125 O O . GLU A 1 264 ? -16.026 -7.505 7.795 1.00 98.62 264 GLU A O 1
ATOM 2130 N N . PHE A 1 265 ? -14.955 -5.715 8.627 1.00 98.62 265 PHE A N 1
ATOM 2131 C CA . PHE A 1 265 ? -13.734 -5.925 7.851 1.00 98.62 265 PHE A CA 1
ATOM 2132 C C . PHE A 1 265 ? -13.118 -7.307 8.110 1.00 98.62 265 PHE A C 1
ATOM 2134 O O . PHE A 1 265 ? -12.787 -8.036 7.170 1.00 98.62 265 PHE A O 1
ATOM 2141 N N . MET A 1 266 ? -12.964 -7.690 9.382 1.00 98.62 266 MET A N 1
ATOM 2142 C CA . MET A 1 266 ? -12.375 -8.978 9.751 1.00 98.62 266 MET A CA 1
ATOM 2143 C C . MET A 1 266 ? -13.241 -10.143 9.258 1.00 98.62 266 MET A C 1
ATOM 2145 O O . MET A 1 266 ? -12.709 -11.112 8.713 1.00 98.62 266 MET A O 1
ATOM 2149 N N . GLU A 1 267 ? -14.563 -10.046 9.388 1.00 98.44 267 GLU A N 1
ATOM 2150 C CA . GLU A 1 267 ? -15.498 -11.045 8.864 1.00 98.44 267 GLU A CA 1
ATOM 2151 C C . GLU A 1 267 ? -15.410 -11.169 7.336 1.00 98.44 267 GLU A C 1
ATOM 2153 O O . GLU A 1 267 ? -15.312 -12.286 6.815 1.00 98.44 267 GLU A O 1
ATOM 2158 N N . ALA A 1 268 ? -15.350 -10.048 6.613 1.00 98.50 268 ALA A N 1
ATOM 2159 C CA . ALA A 1 268 ? -15.210 -10.023 5.159 1.00 98.50 268 ALA A CA 1
ATOM 2160 C C . ALA A 1 268 ? -13.908 -10.665 4.682 1.00 98.50 268 ALA A C 1
ATOM 2162 O O . ALA A 1 268 ? -13.915 -11.558 3.824 1.00 98.50 268 ALA A O 1
ATOM 2163 N N . VAL A 1 269 ? -12.790 -10.272 5.289 1.00 98.38 269 VAL A N 1
ATOM 2164 C CA . VAL A 1 269 ? -11.464 -10.800 4.965 1.00 98.38 269 VAL A CA 1
ATOM 2165 C C . VAL A 1 269 ? -11.384 -12.303 5.210 1.00 98.38 269 VAL A C 1
ATOM 2167 O O . VAL A 1 269 ? -10.932 -13.037 4.330 1.00 98.38 269 VAL A O 1
ATOM 2170 N N . PHE A 1 270 ? -11.840 -12.789 6.366 1.00 98.31 270 PHE A N 1
ATOM 2171 C CA . PHE A 1 270 ? -11.764 -14.217 6.687 1.00 98.31 270 PHE A CA 1
ATOM 2172 C C . PHE A 1 270 ? -12.828 -15.053 5.973 1.00 98.31 270 PHE A C 1
ATOM 2174 O O . PHE A 1 270 ? -12.620 -16.253 5.792 1.00 98.31 270 PHE A O 1
ATOM 2181 N N . THR A 1 271 ? -13.920 -14.446 5.505 1.00 97.56 271 THR A N 1
ATOM 2182 C CA . THR A 1 271 ? -14.860 -15.127 4.608 1.00 97.56 271 THR A CA 1
ATOM 2183 C C . THR A 1 271 ? -14.234 -15.358 3.235 1.00 97.56 271 THR A C 1
ATOM 2185 O O . THR A 1 271 ? -14.296 -16.477 2.724 1.00 97.56 271 THR A O 1
ATOM 2188 N N . ARG A 1 272 ? -13.598 -14.335 2.641 1.00 97.38 272 ARG A N 1
ATOM 2189 C CA . ARG A 1 272 ? -12.952 -14.471 1.323 1.00 97.38 272 ARG A CA 1
ATOM 2190 C C . ARG A 1 272 ? -11.677 -15.314 1.393 1.00 97.38 272 ARG A C 1
ATOM 2192 O O . ARG A 1 272 ? -11.468 -16.195 0.560 1.00 97.38 272 ARG A O 1
ATOM 2199 N N . TRP A 1 273 ? -10.835 -15.074 2.395 1.00 97.56 273 TRP A N 1
ATOM 2200 C CA . TRP A 1 273 ? -9.553 -15.752 2.575 1.00 97.56 273 TRP A CA 1
ATOM 2201 C C . TRP A 1 273 ? -9.442 -16.373 3.975 1.00 97.56 273 TRP A C 1
ATOM 2203 O O . TRP A 1 273 ? -8.705 -15.874 4.825 1.00 97.56 273 TRP A O 1
ATOM 2213 N N . PRO A 1 274 ? -10.069 -17.540 4.221 1.00 96.00 274 PRO A N 1
ATOM 2214 C CA . PRO A 1 274 ? -10.077 -18.184 5.541 1.00 96.00 274 PRO A CA 1
ATOM 2215 C C . PRO A 1 274 ? -8.694 -18.516 6.100 1.00 96.00 274 PRO A C 1
ATOM 2217 O O . PRO A 1 274 ? -8.557 -18.728 7.305 1.00 96.00 274 PRO A O 1
ATOM 2220 N N . ASN A 1 275 ? -7.687 -18.571 5.214 1.00 94.75 275 ASN A N 1
ATOM 2221 C CA . ASN A 1 275 ? -6.294 -18.917 5.477 1.00 94.75 275 ASN A CA 1
ATOM 2222 C C . ASN A 1 275 ? -5.313 -17.713 5.453 1.00 94.75 275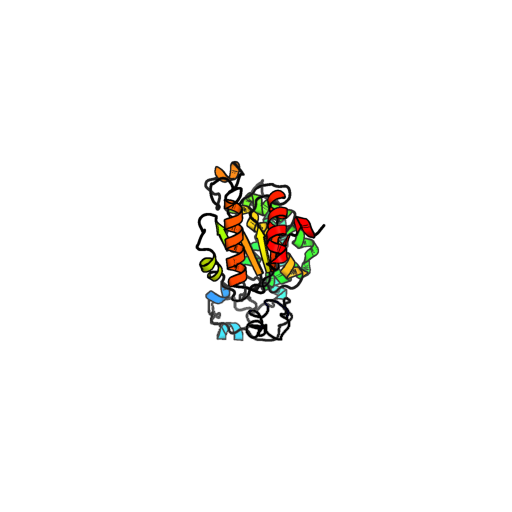 ASN A C 1
ATOM 2224 O O . ASN A 1 275 ? -4.106 -17.929 5.543 1.00 94.75 275 ASN A O 1
ATOM 2228 N N . VAL A 1 276 ? -5.790 -16.464 5.433 1.00 97.38 276 VAL A N 1
ATOM 2229 C CA . VAL A 1 276 ? -4.937 -15.257 5.514 1.00 97.38 276 VAL A CA 1
ATOM 2230 C C . VAL A 1 276 ? -4.411 -14.968 6.927 1.00 97.38 276 VAL A C 1
ATOM 2232 O O . VAL A 1 276 ? -5.086 -15.272 7.910 1.00 97.38 276 VAL A O 1
ATOM 2235 N N . ILE A 1 277 ? -3.211 -14.404 7.043 1.00 98.00 277 ILE A N 1
ATOM 2236 C CA . ILE A 1 277 ? -2.686 -13.803 8.275 1.00 98.00 277 ILE A CA 1
ATOM 2237 C C . ILE A 1 277 ? -2.959 -12.300 8.213 1.00 98.00 277 ILE A C 1
ATOM 2239 O O . ILE A 1 277 ? -2.624 -11.668 7.215 1.00 98.00 277 I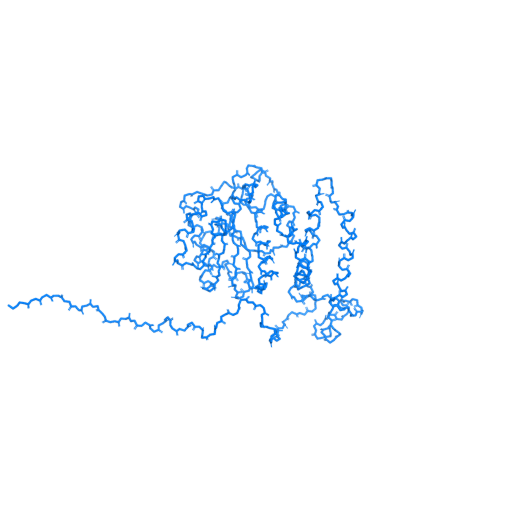LE A O 1
ATOM 2243 N N . VAL A 1 278 ? -3.556 -11.730 9.261 1.00 98.62 278 VAL A N 1
ATOM 2244 C CA . VAL A 1 278 ? -3.805 -10.283 9.348 1.00 98.62 278 VAL A CA 1
ATOM 2245 C C . VAL A 1 278 ? -2.925 -9.662 10.427 1.00 98.62 278 VAL A C 1
ATOM 2247 O O . VAL A 1 278 ? -3.053 -9.975 11.608 1.00 98.62 278 VAL A O 1
ATOM 2250 N N . GLN A 1 279 ? -2.039 -8.766 10.025 1.00 98.50 279 GLN A N 1
ATOM 2251 C CA . GLN A 1 279 ? -1.196 -7.980 10.911 1.00 98.50 279 GLN A CA 1
ATOM 2252 C C 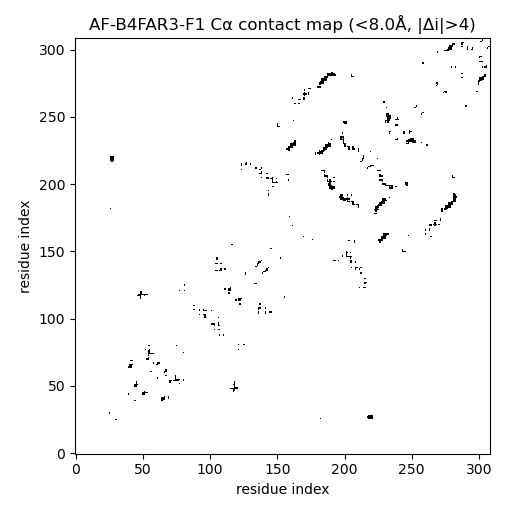. GLN A 1 279 ? -1.767 -6.579 11.080 1.00 98.50 279 GLN A C 1
ATOM 2254 O O . GLN A 1 279 ? -1.989 -5.876 10.098 1.00 98.50 279 GLN A O 1
ATOM 2259 N N . PHE A 1 280 ? -1.965 -6.168 12.327 1.00 98.44 280 PHE A N 1
ATOM 2260 C CA . PHE A 1 280 ? -2.343 -4.802 12.672 1.00 98.44 280 PHE A CA 1
ATOM 2261 C C . PHE A 1 280 ? -1.078 -3.990 12.950 1.00 98.44 280 PHE A C 1
ATOM 2263 O O . PHE A 1 280 ? -0.248 -4.428 13.746 1.00 98.44 280 PHE A O 1
ATOM 2270 N N . GLU A 1 281 ? -0.976 -2.812 12.339 1.00 97.62 281 GLU A N 1
ATOM 2271 C CA . GLU A 1 281 ? 0.198 -1.937 12.409 1.00 97.62 281 GLU A CA 1
ATOM 2272 C C . GLU A 1 281 ? -0.211 -0.477 12.664 1.00 97.62 281 GLU A C 1
ATOM 2274 O O . GLU A 1 281 ? -1.174 0.019 12.071 1.00 97.62 281 GLU A O 1
ATOM 2279 N N . ASP A 1 282 ? 0.531 0.226 13.519 1.00 96.31 282 ASP A N 1
ATOM 2280 C CA . ASP A 1 282 ? 0.427 1.669 13.769 1.00 96.31 282 ASP A CA 1
ATOM 2281 C C . ASP A 1 282 ? -0.974 2.140 14.226 1.00 96.31 282 ASP A C 1
ATOM 2283 O O . ASP A 1 282 ? -1.433 3.254 13.945 1.00 96.31 282 ASP A O 1
ATOM 2287 N N . PHE A 1 283 ? -1.656 1.293 15.001 1.00 97.62 283 PHE A N 1
ATOM 2288 C CA . PHE A 1 283 ? -2.891 1.653 15.702 1.00 97.62 283 PHE A CA 1
ATOM 2289 C C . PHE A 1 283 ? -2.584 2.405 17.006 1.00 97.62 283 PHE A C 1
ATOM 2291 O O . PHE A 1 283 ? -1.626 2.105 17.728 1.00 97.62 283 PHE A O 1
ATOM 2298 N N . GLN A 1 284 ? -3.453 3.343 17.394 1.00 95.94 284 GLN A N 1
ATOM 2299 C CA . GLN A 1 284 ? -3.439 3.913 18.743 1.00 95.94 284 GLN A CA 1
ATOM 2300 C C . GLN A 1 284 ? -3.472 2.804 19.796 1.00 95.94 284 GLN A C 1
ATOM 2302 O O . GLN A 1 284 ? -4.244 1.851 19.686 1.00 95.94 284 GLN A O 1
ATOM 2307 N N . SER A 1 285 ? -2.691 2.962 20.869 1.00 93.69 285 SER A N 1
ATOM 2308 C CA . SER A 1 285 ? -2.473 1.899 21.859 1.00 93.69 285 SER A CA 1
ATOM 2309 C C . SER A 1 285 ? -3.778 1.335 22.427 1.00 93.69 285 SER A C 1
ATOM 2311 O O . SER A 1 285 ? -3.916 0.121 22.552 1.00 93.69 285 SER A O 1
ATOM 2313 N N . LYS A 1 286 ? -4.773 2.194 22.709 1.00 94.56 286 LYS A N 1
ATOM 2314 C CA . LYS A 1 286 ? -6.091 1.756 23.203 1.00 94.56 286 LYS A CA 1
ATOM 2315 C C . LYS A 1 286 ? -6.759 0.745 22.259 1.00 94.56 286 LYS A C 1
ATOM 2317 O O . LYS A 1 286 ? -7.323 -0.244 22.724 1.00 94.56 286 LYS A O 1
ATOM 2322 N N . TRP A 1 287 ? -6.654 0.970 20.949 1.00 96.75 287 TRP A N 1
ATOM 2323 C CA . TRP A 1 287 ? -7.238 0.122 19.916 1.00 96.75 287 TRP A CA 1
ATOM 2324 C C . TRP A 1 287 ? -6.379 -1.106 19.653 1.00 96.75 287 TRP A C 1
ATOM 2326 O O . TRP A 1 287 ? -6.915 -2.209 19.663 1.00 96.75 287 TRP A O 1
ATOM 2336 N N . ALA A 1 288 ? -5.058 -0.946 19.547 1.00 95.44 288 ALA A N 1
ATOM 2337 C CA . ALA A 1 288 ? -4.125 -2.058 19.380 1.00 95.44 288 ALA A CA 1
ATOM 2338 C C . ALA A 1 288 ? -4.362 -3.165 20.427 1.00 95.44 288 ALA A C 1
ATOM 2340 O O . ALA A 1 288 ? -4.574 -4.325 20.072 1.00 95.44 288 ALA A O 1
ATOM 2341 N N . PHE A 1 289 ? -4.448 -2.810 21.718 1.00 94.88 289 PHE A N 1
ATOM 2342 C CA . PHE A 1 289 ? -4.730 -3.782 22.780 1.00 94.88 289 PHE A CA 1
ATOM 2343 C C . PHE A 1 289 ? -6.160 -4.340 22.727 1.00 94.88 289 PHE A C 1
ATOM 2345 O O . PHE A 1 289 ? -6.343 -5.555 22.862 1.00 94.88 289 PHE A O 1
ATOM 2352 N N . ARG A 1 290 ? -7.179 -3.487 22.535 1.00 96.69 290 ARG A N 1
ATOM 2353 C CA . ARG A 1 290 ? -8.594 -3.910 22.515 1.00 96.69 290 ARG A CA 1
ATOM 2354 C C . ARG A 1 290 ? -8.873 -4.884 21.368 1.00 96.69 290 ARG A C 1
ATOM 2356 O O . ARG A 1 290 ? -9.474 -5.932 21.599 1.00 96.69 290 ARG A O 1
ATOM 2363 N N . LEU A 1 291 ? -8.418 -4.566 20.157 1.00 97.62 291 LEU A N 1
ATOM 2364 C CA . LEU A 1 291 ? -8.640 -5.370 18.952 1.00 97.62 291 LEU A CA 1
ATOM 2365 C C . LEU A 1 291 ? -7.832 -6.670 18.999 1.00 97.62 291 LEU A C 1
ATOM 2367 O O . LEU A 1 291 ? -8.376 -7.736 18.710 1.00 97.62 291 LEU A O 1
ATOM 2371 N N . LEU A 1 292 ? -6.583 -6.624 19.478 1.00 97.06 292 LEU A N 1
ATOM 2372 C CA . LEU A 1 292 ? -5.783 -7.833 19.676 1.00 97.06 292 LEU A CA 1
ATOM 2373 C C . LEU A 1 292 ? -6.474 -8.815 20.634 1.00 97.06 292 LEU A C 1
ATOM 2375 O O . LEU A 1 292 ? -6.583 -9.999 20.324 1.00 97.06 292 LEU A O 1
ATOM 2379 N N . GLN A 1 293 ? -6.973 -8.350 21.786 1.00 96.56 293 GLN A N 1
ATOM 2380 C CA . GLN A 1 293 ? -7.690 -9.220 22.730 1.00 96.56 293 GLN A CA 1
ATOM 2381 C C . GLN A 1 293 ? -8.982 -9.789 22.144 1.00 96.56 293 GLN A C 1
ATOM 2383 O O . GLN A 1 293 ? -9.322 -10.943 22.414 1.00 96.56 293 GLN A O 1
ATOM 2388 N N . ARG A 1 294 ? -9.678 -8.994 21.327 1.00 97.62 294 ARG A N 1
ATOM 2389 C CA . ARG A 1 294 ? -10.926 -9.384 20.674 1.00 97.62 294 ARG A CA 1
ATOM 2390 C C . ARG A 1 294 ? -10.721 -10.493 19.640 1.00 97.62 294 ARG A C 1
ATOM 2392 O O . ARG A 1 294 ? -11.473 -11.463 19.642 1.00 97.62 294 ARG A O 1
ATOM 2399 N N . TYR A 1 295 ? -9.707 -10.375 18.786 1.00 98.12 295 TYR A N 1
ATOM 2400 C CA . TYR A 1 295 ? -9.604 -11.198 17.579 1.00 98.12 295 TYR A CA 1
ATOM 2401 C C . TYR A 1 295 ? -8.586 -12.339 17.656 1.00 98.12 295 TYR A C 1
ATOM 2403 O O . TYR A 1 295 ? -8.789 -13.351 16.988 1.00 98.12 295 TYR A O 1
ATOM 2411 N N . ARG A 1 296 ? -7.543 -12.259 18.497 1.00 95.19 296 ARG A N 1
ATOM 2412 C CA . ARG A 1 296 ? -6.433 -13.245 18.530 1.00 95.19 296 ARG A CA 1
ATOM 2413 C C . ARG A 1 296 ? -6.828 -14.706 18.773 1.00 95.19 296 ARG A C 1
ATOM 2415 O O . ARG A 1 296 ? -6.016 -15.600 18.564 1.00 95.19 296 ARG A O 1
ATOM 2422 N N . LYS A 1 297 ? -8.024 -14.955 19.318 1.00 95.50 297 LYS A N 1
ATOM 2423 C CA . LYS A 1 297 ? -8.542 -16.309 19.594 1.00 95.50 297 LYS A CA 1
ATOM 2424 C C . LYS A 1 297 ? -9.433 -16.851 18.475 1.00 95.50 297 LYS A C 1
ATOM 2426 O O . LYS A 1 297 ? -9.675 -18.053 18.441 1.00 95.50 297 LYS A O 1
ATOM 2431 N N . THR A 1 298 ? -9.914 -15.978 17.596 1.00 95.69 298 THR A N 1
ATOM 2432 C CA . THR A 1 298 ? -10.890 -16.300 16.546 1.00 95.69 298 THR A CA 1
ATOM 2433 C C . THR A 1 298 ? -10.246 -16.248 15.166 1.00 95.69 298 THR A C 1
ATOM 2435 O O . THR A 1 298 ? -10.506 -17.103 14.323 1.00 95.69 298 THR A O 1
ATOM 2438 N N . TYR A 1 299 ? -9.365 -15.274 14.954 1.00 97.62 299 TYR A N 1
ATOM 2439 C CA . TYR A 1 299 ? -8.718 -14.993 13.684 1.00 97.62 299 TYR A CA 1
ATOM 2440 C C . TYR A 1 299 ? -7.211 -15.202 13.776 1.00 97.62 299 TYR A C 1
ATOM 2442 O O . TYR A 1 299 ? -6.590 -15.007 14.823 1.00 97.62 299 TYR A O 1
ATOM 2450 N N . ARG A 1 300 ? -6.609 -15.582 12.646 1.00 97.44 300 ARG A N 1
ATOM 2451 C CA . ARG A 1 300 ? -5.152 -15.692 12.513 1.00 97.44 300 ARG A CA 1
ATOM 2452 C C . ARG A 1 300 ? -4.589 -14.293 12.308 1.00 97.44 300 ARG A C 1
ATOM 2454 O O . ARG A 1 300 ? -4.406 -13.841 11.184 1.00 97.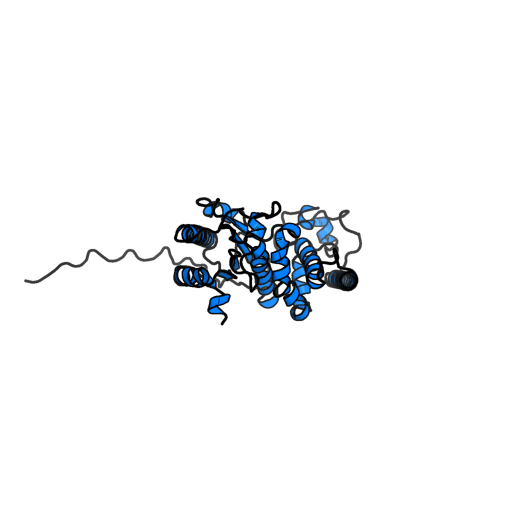44 300 ARG A O 1
ATOM 2461 N N . MET A 1 301 ? -4.397 -13.598 13.422 1.00 97.25 301 MET A N 1
ATOM 2462 C CA . MET A 1 301 ? -3.958 -12.211 13.449 1.00 97.25 301 MET A CA 1
ATOM 2463 C C . MET A 1 301 ? -2.938 -11.958 14.560 1.00 97.25 301 MET A C 1
ATOM 2465 O O . MET A 1 301 ? -2.957 -12.636 15.591 1.00 97.25 301 MET A O 1
ATOM 2469 N N . PHE A 1 302 ? -2.082 -10.960 14.363 1.00 97.50 302 PHE A N 1
ATOM 2470 C CA . PHE A 1 302 ? -1.199 -10.410 15.397 1.00 97.50 302 PHE A CA 1
ATOM 2471 C C . PHE A 1 302 ? -1.081 -8.883 15.250 1.00 97.50 302 PHE A C 1
ATOM 2473 O O . PHE A 1 302 ? -1.528 -8.313 14.255 1.00 97.50 302 PHE A O 1
ATOM 2480 N N . ASN A 1 303 ? -0.531 -8.213 16.256 1.00 97.25 303 ASN A N 1
ATOM 2481 C CA . ASN A 1 303 ? -0.185 -6.794 16.187 1.00 97.25 303 ASN A CA 1
ATOM 2482 C C . ASN A 1 303 ? 1.314 -6.648 16.466 1.00 97.25 303 ASN A C 1
ATOM 2484 O O . ASN A 1 303 ? 1.777 -7.093 17.519 1.00 97.25 303 ASN A O 1
ATOM 2488 N N . ASP A 1 304 ? 2.057 -6.072 15.521 1.00 93.56 304 ASP A N 1
ATOM 2489 C CA . ASP A 1 304 ? 3.519 -5.985 15.613 1.00 93.56 304 ASP A CA 1
ATOM 2490 C C . ASP A 1 304 ? 3.947 -5.041 16.742 1.00 93.56 304 ASP A C 1
ATOM 2492 O O . ASP A 1 304 ? 4.761 -5.415 17.580 1.00 93.56 304 ASP A O 1
ATOM 2496 N N . ASP A 1 305 ? 3.298 -3.880 16.868 1.00 90.06 305 ASP A N 1
ATOM 2497 C CA . ASP A 1 305 ? 3.616 -2.868 17.888 1.00 90.06 305 ASP A CA 1
ATOM 2498 C C . ASP A 1 305 ? 3.473 -3.368 19.332 1.00 90.06 305 ASP A C 1
ATOM 2500 O O . ASP A 1 305 ? 4.081 -2.817 20.252 1.00 90.06 305 ASP A O 1
ATOM 2504 N N . VAL A 1 306 ? 2.625 -4.377 19.548 1.00 89.19 306 VAL A N 1
ATOM 2505 C CA . VAL A 1 306 ? 2.331 -4.946 20.869 1.00 89.19 306 VAL A CA 1
ATOM 2506 C C . VAL A 1 306 ? 3.082 -6.251 21.123 1.00 89.19 306 VAL A C 1
ATOM 2508 O O . VAL A 1 306 ? 3.394 -6.537 22.274 1.00 89.19 306 VAL A O 1
ATOM 2511 N N . GLN A 1 307 ? 3.303 -7.077 20.098 1.00 86.25 307 GLN A N 1
ATOM 2512 C CA . GLN A 1 307 ? 3.816 -8.444 20.268 1.00 86.25 307 GLN A CA 1
ATOM 2513 C C . GLN A 1 307 ? 5.253 -8.645 19.776 1.00 86.25 307 GLN A C 1
ATOM 2515 O O . GLN A 1 307 ? 5.824 -9.695 20.068 1.00 86.25 307 GLN A O 1
ATOM 2520 N N . ALA A 1 308 ? 5.825 -7.702 19.019 1.00 70.94 308 ALA A N 1
ATOM 2521 C CA . ALA A 1 308 ? 7.207 -7.792 18.542 1.00 70.94 308 ALA A CA 1
ATOM 2522 C C . ALA A 1 308 ? 8.250 -7.404 19.608 1.00 70.94 308 ALA A C 1
ATOM 2524 O O . ALA A 1 308 ? 9.442 -7.649 19.407 1.00 70.94 308 ALA A O 1
ATOM 2525 N N . PHE A 1 309 ? 7.803 -6.834 20.732 1.00 51.69 309 PHE A N 1
ATOM 2526 C CA . PHE A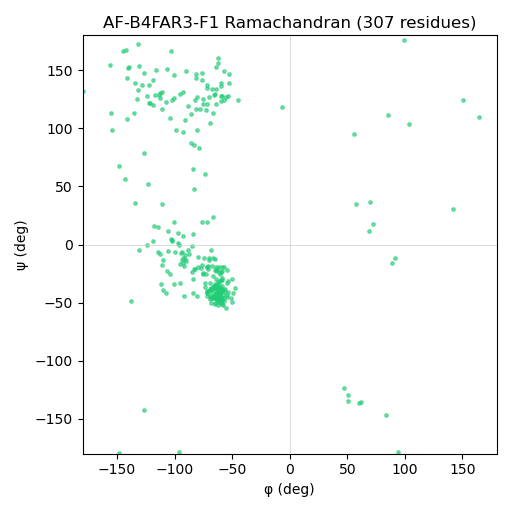 1 309 ? 8.602 -6.467 21.906 1.00 51.69 309 PHE A CA 1
ATOM 2527 C C . PHE A 1 309 ? 8.162 -7.272 23.133 1.00 51.69 309 PHE A C 1
ATOM 2529 O O . PHE A 1 309 ? 9.040 -7.573 23.972 1.00 51.69 309 PHE A O 1
#

Nearest PDB structures (foldseek):
  7x11-assembly1_D  TM=9.799E-01  e=2.323E-30  Homo sapiens
  7bsj-assembly1_A  TM=9.786E-01  e=6.210E-30  Homo sapiens
  6c7n-assembly1_D  TM=9.525E-01  e=5.880E-30  Sorghum bicolor
  6ags-assembly1_A  TM=9.759E-01  e=1.645E-28  Escherichia coli
  7mf4-assembly1_A  TM=9.317E-01  e=1.630E-27  Trypanosoma cruzi strain CL Brener

Radius of gyration: 23.12 Å; Cα contacts (8 Å, |Δi|>4): 428; chains: 1; bounding box: 60×70×75 Å